Protein AF-A0A093XUL2-F1 (afdb_monomer)

Mean predicted aligned error: 15.61 Å

Radius of gyration: 28.99 Å; Cα contacts (8 Å, |Δi|>4): 94; chains: 1; bounding box: 80×62×77 Å

Solvent-accessible surface area (backbone atoms only — not comparable to full-atom values): 12690 Å² total; per-residue (Å²): 128,69,78,64,56,60,58,52,50,58,51,48,58,56,55,70,71,53,79,78,73,77,80,73,83,77,76,71,84,72,81,84,84,75,80,78,80,93,72,88,78,89,75,86,76,82,76,87,68,83,85,71,85,88,82,83,80,68,82,102,56,88,42,72,70,52,53,35,53,48,45,30,58,56,23,46,59,46,32,47,54,47,48,52,53,48,46,41,39,74,46,49,46,37,67,71,64,74,38,70,82,57,29,56,57,46,53,54,67,58,41,82,76,38,74,38,90,64,41,35,48,63,35,41,51,51,20,50,49,44,25,54,52,27,49,51,50,51,53,53,48,52,35,52,52,50,28,53,76,68,68,50,64,82,53,51,73,67,56,40,59,74,68,63,59,84,61,67,78,81,89,47,72,68,56,53,51,50,56,51,48,53,51,52,52,49,51,51,46,39,62,71,36,51,48,38,33,71,76,69,74,37,63,80,72,68,94,123

Sequence (208 aa):
MERQNSAAEASQETLISLQQLEPSPVESPLNLDKQLPNLPNELPTPHHGVGTLGLSGFHNGHGTVYYLTRIQKYSTYAFSLFAAMHLTNTSLLPLVTRSLPDADKYLLLTRPFYQSFPMEAAIVTAPLLAHVLSGLALRVHRRNATLKRYGASNLSIASRLRQRLRIWPGFSWQQLGGYALVGLVGGHAYVNRVVPLIHEGSSAGVGL

Secondary structure (DSSP, 8-state):
-THHHHHHHHHHHHHHT--------------TTS-----SS-PPP----S--TT--SSSSS--HHHHHHHHHHHHHHHHHHHHHHHHIIIIIHHHHH--HHHHHHHHHHTHHHHSSTTHHIIIIIHHHHHHHHHHHHHHHHHHHHHHHHTTGGGS-HHHHHHTT---SPPP-HHHHHHHHHHHHHHHHHIIIIIHHHHHHS-S-----

Structure (mmCIF, N/CA/C/O backbone):
data_AF-A0A093XUL2-F1
#
_entry.id   AF-A0A093XUL2-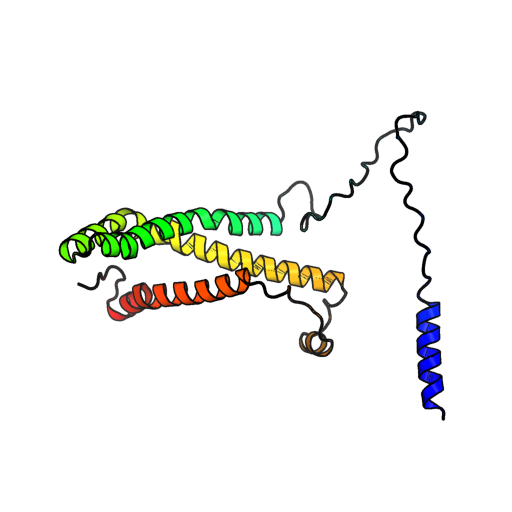F1
#
loop_
_atom_site.group_PDB
_atom_site.id
_atom_site.type_symbol
_atom_site.label_atom_id
_atom_site.label_alt_id
_atom_site.label_comp_id
_atom_site.label_asym_id
_atom_site.label_entity_id
_atom_site.label_seq_id
_atom_site.pdbx_PDB_ins_code
_atom_site.Cartn_x
_atom_site.Cartn_y
_atom_site.Cartn_z
_atom_site.occupancy
_atom_site.B_iso_or_equiv
_atom_site.auth_seq_id
_atom_site.auth_comp_id
_atom_site.auth_asym_id
_atom_site.auth_atom_id
_atom_site.pdbx_PDB_model_num
ATOM 1 N N . MET A 1 1 ? -60.303 2.160 20.815 1.00 48.72 1 MET A N 1
ATOM 2 C CA . MET A 1 1 ? -59.731 3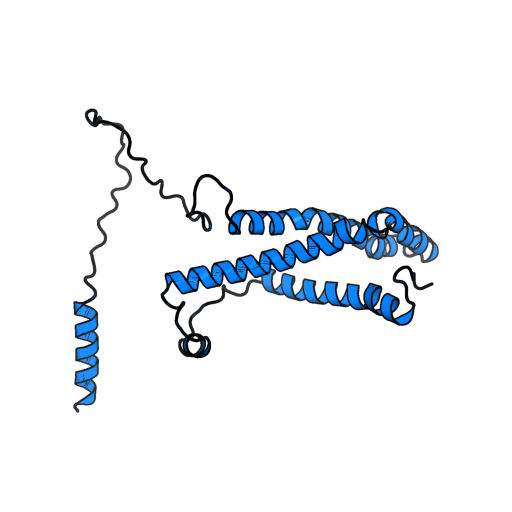.483 21.152 1.00 48.72 1 MET A CA 1
ATOM 3 C C . MET A 1 1 ? -58.556 3.408 22.143 1.00 48.72 1 MET A C 1
ATOM 5 O O . MET A 1 1 ? -57.893 4.412 22.319 1.00 48.72 1 MET A O 1
ATOM 9 N N . GLU A 1 2 ? -58.199 2.245 22.709 1.00 49.12 2 GLU A N 1
ATOM 10 C CA . GLU A 1 2 ? -57.157 2.138 23.760 1.00 49.12 2 GLU A CA 1
ATOM 11 C C . GLU A 1 2 ? -55.693 2.226 23.285 1.00 49.12 2 GLU A C 1
ATOM 13 O O . GLU A 1 2 ? -54.824 2.621 24.051 1.00 49.12 2 GLU A O 1
ATOM 18 N N . ARG A 1 3 ? -55.386 1.918 22.015 1.00 50.66 3 ARG A N 1
ATOM 19 C CA . ARG A 1 3 ? -53.991 1.884 21.521 1.00 50.66 3 ARG A CA 1
ATOM 20 C C . ARG A 1 3 ? -53.295 3.248 21.425 1.00 50.66 3 ARG A C 1
ATOM 22 O O . ARG A 1 3 ? -52.072 3.286 21.348 1.00 50.66 3 ARG A O 1
ATOM 29 N N . GLN A 1 4 ? -54.044 4.349 21.401 1.00 50.50 4 GLN A N 1
ATOM 30 C CA . GLN A 1 4 ? -53.464 5.696 21.318 1.00 50.50 4 GLN A CA 1
ATOM 31 C C . GLN A 1 4 ? -52.985 6.210 22.682 1.00 50.50 4 GLN A C 1
ATOM 33 O O . GLN A 1 4 ? -52.026 6.976 22.733 1.00 50.50 4 GLN A O 1
ATOM 38 N N . ASN A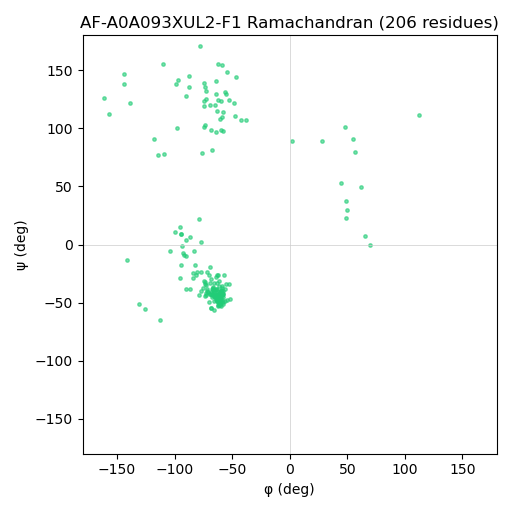 1 5 ? -53.576 5.728 23.778 1.00 51.03 5 ASN A N 1
ATOM 39 C CA . ASN A 1 5 ? -53.243 6.197 25.122 1.00 51.03 5 ASN A CA 1
ATOM 40 C C . ASN A 1 5 ? -51.893 5.641 25.603 1.00 51.03 5 ASN A C 1
ATOM 42 O O . ASN A 1 5 ? -51.091 6.386 26.157 1.00 51.03 5 ASN A O 1
ATOM 46 N N . SER A 1 6 ? -51.567 4.386 25.277 1.00 54.72 6 SER A N 1
ATOM 47 C CA . SER A 1 6 ? -50.302 3.754 25.693 1.00 54.72 6 SER A CA 1
ATOM 48 C C . SER A 1 6 ? -49.061 4.361 25.027 1.00 54.72 6 SER A C 1
ATOM 50 O O . SER A 1 6 ? -47.977 4.364 25.605 1.00 54.72 6 SER A O 1
ATOM 52 N N . ALA A 1 7 ? -49.198 4.890 23.805 1.00 54.72 7 ALA A N 1
ATOM 53 C CA . ALA A 1 7 ? -48.103 5.578 23.119 1.00 54.72 7 ALA A CA 1
ATOM 54 C C . ALA A 1 7 ? -47.845 6.979 23.708 1.00 54.72 7 ALA A C 1
ATOM 56 O O . ALA A 1 7 ? -46.701 7.442 23.733 1.00 54.72 7 ALA A O 1
ATOM 57 N N . ALA A 1 8 ? -48.897 7.637 24.206 1.00 54.81 8 ALA A N 1
ATOM 58 C CA . ALA A 1 8 ? -48.789 8.924 24.881 1.00 54.81 8 ALA A CA 1
ATOM 59 C C . ALA A 1 8 ? -48.160 8.771 26.278 1.00 54.81 8 ALA A C 1
ATOM 61 O O . ALA A 1 8 ? -47.257 9.535 26.608 1.00 54.81 8 ALA A O 1
ATOM 62 N N . GLU A 1 9 ? -48.539 7.742 27.043 1.00 56.03 9 GLU A N 1
ATOM 63 C CA . GLU A 1 9 ? -47.931 7.425 28.348 1.00 56.03 9 GLU A CA 1
ATOM 64 C C . GLU A 1 9 ? -46.440 7.084 28.236 1.00 56.03 9 GLU A C 1
ATOM 66 O O . GLU A 1 9 ? -45.622 7.670 28.941 1.00 56.03 9 GLU A O 1
ATOM 71 N N . ALA A 1 10 ? -46.049 6.226 27.285 1.00 56.12 10 ALA A N 1
ATOM 72 C CA . ALA A 1 10 ? -44.636 5.898 27.064 1.00 56.12 10 ALA A CA 1
ATOM 73 C C . ALA A 1 10 ? -43.790 7.126 26.663 1.00 56.12 10 ALA A C 1
ATOM 75 O O . ALA A 1 10 ? -42.607 7.224 27.006 1.00 56.12 10 ALA A O 1
ATOM 76 N N . SER A 1 11 ? -44.397 8.089 25.960 1.00 55.41 11 SER A N 1
ATOM 77 C CA . SER A 1 11 ? -43.739 9.359 25.629 1.00 55.41 11 SER A CA 1
ATOM 78 C C . SER A 1 11 ? -43.604 10.262 26.857 1.00 55.41 11 SER A C 1
ATOM 80 O O . SER A 1 11 ? -42.590 10.939 26.999 1.00 55.41 11 SER A O 1
ATOM 82 N N . GLN A 1 12 ? -44.576 10.247 27.772 1.00 54.44 12 GLN A N 1
ATOM 83 C CA . GLN A 1 12 ? -44.533 11.042 29.000 1.00 54.44 12 GLN A CA 1
ATOM 84 C C . GLN A 1 12 ? -43.501 10.508 29.998 1.00 54.44 12 GLN A C 1
ATOM 86 O O . GLN A 1 12 ? -42.735 11.300 30.539 1.00 54.44 12 GLN A O 1
ATOM 91 N N . GLU A 1 13 ? -43.379 9.190 30.174 1.00 55.62 13 GLU A N 1
ATOM 92 C CA . GLU A 1 13 ? -42.342 8.624 31.052 1.00 55.62 13 GLU A CA 1
ATOM 93 C C . GLU A 1 13 ? -40.920 8.870 30.521 1.00 55.62 13 GLU A C 1
ATOM 95 O O . GLU A 1 13 ? -39.994 9.137 31.291 1.00 55.62 13 GLU A O 1
ATOM 100 N N . THR A 1 14 ? -40.747 8.884 29.194 1.00 55.53 14 THR A N 1
ATOM 101 C CA . THR A 1 14 ? -39.462 9.235 28.563 1.00 55.53 14 THR A CA 1
ATOM 102 C C . THR A 1 14 ? -39.124 10.724 28.740 1.00 55.53 14 THR A C 1
ATOM 104 O O . THR A 1 14 ? -37.953 11.069 28.899 1.00 55.53 14 THR A O 1
ATOM 107 N N . LEU A 1 15 ? -40.129 11.611 28.765 1.00 52.47 15 LEU A N 1
ATOM 108 C CA . LEU A 1 15 ? -39.950 13.045 29.034 1.00 52.47 15 LEU A CA 1
ATOM 109 C C . LEU A 1 15 ? -39.652 13.337 30.512 1.00 52.47 15 LEU A C 1
ATOM 111 O O . LEU A 1 15 ? -38.864 14.230 30.804 1.00 52.47 15 LEU A O 1
ATOM 115 N N . ILE A 1 16 ? -40.218 12.563 31.441 1.00 57.97 16 ILE A N 1
ATOM 116 C CA . ILE A 1 16 ? -39.971 12.714 32.885 1.00 57.97 16 ILE A CA 1
ATOM 117 C C . ILE A 1 16 ? -38.539 12.283 33.263 1.00 57.97 16 ILE A C 1
ATOM 119 O O . ILE A 1 16 ? -37.968 12.813 34.214 1.00 57.97 16 ILE A O 1
ATOM 123 N N . SER A 1 17 ? -37.911 11.385 32.492 1.00 54.31 17 SER A N 1
ATOM 124 C CA . SER A 1 17 ? -36.535 10.917 32.736 1.00 54.31 17 SER A CA 1
ATOM 125 C C . SER A 1 17 ? -35.443 11.684 31.970 1.00 54.31 17 SER A C 1
ATOM 127 O O . SER A 1 17 ? -34.256 11.392 32.144 1.00 54.31 17 SER A O 1
ATOM 129 N N . LEU A 1 18 ? -35.799 12.666 31.141 1.00 54.78 18 LEU A N 1
ATOM 130 C CA . LEU A 1 18 ? -34.852 13.578 30.501 1.00 54.78 18 LEU A CA 1
ATOM 131 C C . LEU A 1 18 ? -35.001 14.957 31.136 1.00 54.78 18 LEU A C 1
ATOM 133 O O . LEU A 1 18 ? -35.607 15.858 30.563 1.00 54.78 18 LEU A O 1
ATOM 137 N N . GLN A 1 19 ? -34.438 15.127 32.333 1.00 58.44 19 GLN A N 1
ATOM 138 C CA . GLN A 1 19 ? -34.288 16.455 32.916 1.00 58.44 19 GLN A CA 1
ATOM 139 C C . GLN A 1 19 ? -33.336 17.262 32.027 1.00 58.44 19 GLN A C 1
ATOM 141 O O . GLN A 1 19 ? -32.113 17.132 32.090 1.00 58.44 19 GLN A O 1
ATOM 146 N N . GLN A 1 20 ? -33.929 18.055 31.143 1.00 56.88 20 GLN A N 1
ATOM 147 C CA . GLN A 1 20 ? -33.242 18.958 30.244 1.00 56.88 20 GLN A CA 1
ATOM 148 C C . GLN A 1 20 ? -32.620 20.068 31.098 1.00 56.88 20 GLN A C 1
ATOM 150 O O . GLN A 1 20 ? -33.309 20.972 31.563 1.00 56.88 20 GLN A O 1
ATOM 155 N N . LEU A 1 21 ? -31.324 19.940 31.393 1.00 57.97 21 LEU A N 1
ATOM 156 C CA . LEU A 1 21 ? -30.559 21.009 32.025 1.00 57.97 21 LEU A CA 1
ATOM 157 C C . LEU A 1 21 ? -30.406 22.147 31.018 1.00 57.97 21 LEU A C 1
ATOM 159 O O . LEU A 1 21 ? -29.833 21.957 29.943 1.00 57.97 21 LEU A O 1
ATOM 163 N N . GLU A 1 22 ? -30.914 23.320 31.384 1.00 57.59 22 GLU A N 1
ATOM 164 C CA . GLU A 1 22 ? -30.667 24.558 30.652 1.00 57.59 22 GLU A CA 1
ATOM 165 C C . GLU A 1 22 ? -29.149 24.775 30.528 1.00 57.59 22 GLU A C 1
ATOM 167 O O . GLU A 1 22 ? -28.429 24.665 31.530 1.00 57.59 22 GLU A O 1
ATOM 172 N N . PRO A 1 23 ? -28.624 25.037 29.317 1.00 64.56 23 PRO A N 1
ATOM 173 C CA . PRO A 1 23 ? -27.208 25.300 29.150 1.00 64.56 23 PRO A CA 1
ATOM 174 C C . PRO A 1 23 ? -26.858 26.577 29.916 1.00 64.56 23 PRO A C 1
ATOM 176 O O . PRO A 1 23 ? -27.323 27.665 29.582 1.00 64.56 23 PRO A O 1
ATOM 179 N N . SER A 1 24 ? -26.024 26.442 30.949 1.00 60.81 24 SER A N 1
ATOM 180 C CA . SER A 1 24 ? -25.458 27.597 31.643 1.00 60.81 24 SER A CA 1
ATOM 181 C C . SER A 1 24 ? -24.734 28.476 30.619 1.00 60.81 24 SER A C 1
ATOM 183 O O . SER A 1 24 ? -23.929 27.938 29.847 1.00 60.81 24 SER A O 1
ATOM 185 N N . PRO A 1 25 ? -24.975 29.800 30.600 1.00 62.44 25 PRO A N 1
ATOM 186 C CA . PRO A 1 25 ? -24.244 30.708 29.733 1.00 62.44 25 PRO A CA 1
ATOM 187 C C . PRO A 1 25 ? -22.743 30.512 29.936 1.00 62.44 25 PRO A C 1
ATOM 189 O O . PRO A 1 25 ? -22.242 30.588 31.058 1.00 62.44 25 PRO A O 1
ATOM 192 N N . VAL A 1 26 ? -22.022 30.227 28.854 1.00 53.78 26 VAL A N 1
ATOM 193 C CA . VAL A 1 26 ? -20.564 30.307 28.870 1.00 53.78 26 VAL A CA 1
ATOM 194 C C . VAL A 1 26 ? -20.245 31.794 28.845 1.00 53.78 26 VAL A C 1
ATOM 196 O O . VAL A 1 26 ? -20.336 32.432 27.796 1.00 53.78 26 VAL A O 1
ATOM 199 N N . GLU A 1 27 ? -19.916 32.366 30.001 1.00 53.34 27 GLU A N 1
ATOM 200 C CA . GLU A 1 27 ? -19.242 33.657 30.023 1.00 53.34 27 GLU A CA 1
ATOM 201 C C . GLU A 1 27 ? -17.931 33.493 29.240 1.00 53.34 27 GLU A C 1
ATOM 203 O O . GLU A 1 27 ? -17.020 32.762 29.633 1.00 53.34 27 GLU A O 1
ATOM 208 N N . SER A 1 28 ? -17.879 34.122 28.064 1.00 49.56 28 SER A N 1
ATOM 209 C CA . SER A 1 28 ? -16.643 34.356 27.310 1.00 49.56 28 SER A CA 1
ATOM 210 C C . SER A 1 28 ? -15.569 34.894 28.265 1.00 49.56 28 SER A C 1
ATOM 212 O O . SER A 1 28 ? -15.917 35.639 29.182 1.00 49.56 28 SER A O 1
ATOM 214 N N . PRO A 1 29 ? -14.284 34.536 28.092 1.00 45.72 29 PRO A N 1
ATOM 215 C CA . PRO A 1 29 ? -13.310 34.574 29.174 1.00 45.72 29 PRO A CA 1
ATOM 216 C C . PRO A 1 29 ? -13.154 35.996 29.712 1.00 45.72 29 PRO A C 1
ATOM 218 O O . PRO A 1 29 ? -12.585 36.873 29.060 1.00 45.72 29 PRO A O 1
ATOM 221 N N . LEU A 1 30 ? -13.674 36.210 30.920 1.00 41.69 30 LEU A N 1
ATOM 222 C CA . LEU A 1 30 ? -13.373 37.377 31.728 1.00 41.69 30 LEU A CA 1
ATOM 223 C C . LEU A 1 30 ? -11.862 37.389 31.974 1.00 41.69 30 LEU A C 1
ATOM 225 O O . LEU A 1 30 ? -11.298 36.406 32.452 1.00 41.69 30 LEU A O 1
ATOM 229 N N . ASN A 1 31 ? -11.223 38.497 31.591 1.00 44.88 31 ASN A N 1
ATOM 230 C CA . ASN A 1 31 ? -9.813 38.809 31.819 1.00 44.88 31 ASN A CA 1
ATOM 231 C C . ASN A 1 31 ? -9.356 38.324 33.207 1.00 44.88 31 ASN A C 1
ATOM 233 O O . ASN A 1 31 ? -9.709 38.914 34.229 1.00 44.88 31 ASN A O 1
ATOM 237 N N . LEU A 1 32 ? -8.559 37.254 33.223 1.00 47.25 32 LEU A N 1
ATOM 238 C CA . LEU A 1 32 ? -8.097 36.540 34.418 1.00 47.25 32 LEU A CA 1
ATOM 239 C C . LEU A 1 32 ? -6.926 37.253 35.128 1.00 47.25 32 LEU A C 1
ATOM 241 O O . LEU A 1 32 ? -6.193 36.637 35.892 1.00 47.25 32 LEU A O 1
ATOM 245 N N . ASP A 1 33 ? -6.754 38.559 34.920 1.00 45.53 33 ASP A N 1
ATOM 246 C CA . ASP A 1 33 ? -5.623 39.320 35.471 1.00 45.53 33 ASP A CA 1
ATOM 247 C C . ASP A 1 33 ? -5.934 40.007 36.810 1.00 45.53 33 ASP A C 1
ATOM 249 O O . ASP A 1 33 ? -5.124 40.781 37.321 1.00 45.53 33 ASP A O 1
ATOM 253 N N . LYS A 1 34 ? -7.083 39.721 37.439 1.00 44.59 34 LYS A N 1
ATOM 254 C CA . LYS A 1 34 ? -7.428 40.292 38.750 1.00 44.59 34 LYS A CA 1
ATOM 255 C C . LYS A 1 34 ? -7.504 39.237 39.856 1.00 44.59 34 LYS A C 1
ATOM 257 O O . LYS A 1 34 ? -8.570 38.854 40.313 1.00 44.59 34 LYS A O 1
ATOM 262 N N . GLN A 1 35 ? -6.309 38.840 40.296 1.00 48.72 35 GLN A N 1
ATOM 263 C CA . GLN A 1 35 ? -5.929 38.729 41.710 1.00 48.72 35 GLN A CA 1
ATOM 264 C C . GLN A 1 35 ? -6.814 37.816 42.588 1.00 48.72 35 GLN A C 1
ATOM 266 O O . GLN A 1 35 ? -7.628 38.285 43.381 1.00 48.72 35 GLN A O 1
ATOM 271 N N . LEU A 1 36 ? -6.585 36.501 42.504 1.00 43.16 36 LEU A N 1
ATOM 272 C CA . LEU A 1 36 ? -7.027 35.534 43.517 1.00 43.16 36 LEU A CA 1
ATOM 273 C C . LEU A 1 36 ? -5.959 35.396 44.627 1.00 43.16 36 LEU A C 1
ATOM 275 O O . LEU A 1 36 ? -4.772 35.299 44.305 1.00 43.16 36 LEU A O 1
ATOM 279 N N . PRO A 1 37 ? -6.335 35.382 45.922 1.00 40.50 37 PRO A N 1
ATOM 280 C CA . PRO A 1 37 ? -5.406 35.123 47.022 1.00 40.50 37 PRO A CA 1
ATOM 281 C C . PRO A 1 37 ? -4.838 33.700 46.943 1.00 40.50 37 PRO A C 1
ATOM 283 O O . PRO A 1 37 ? -5.569 32.761 46.636 1.00 40.50 37 PRO A O 1
ATOM 286 N N . ASN A 1 38 ? -3.543 33.560 47.252 1.00 46.56 38 ASN A N 1
ATOM 287 C CA . ASN A 1 38 ? -2.785 32.303 47.280 1.00 46.56 38 ASN A CA 1
ATOM 288 C C . ASN A 1 38 ? -3.564 31.144 47.933 1.00 46.56 38 ASN A C 1
ATOM 290 O O . ASN A 1 38 ? -3.689 31.083 49.157 1.00 46.56 38 ASN A O 1
ATOM 294 N N . LEU A 1 39 ? -4.024 30.200 47.108 1.00 45.09 39 LEU A N 1
ATOM 295 C CA . LEU A 1 39 ? -4.469 28.869 47.520 1.00 45.09 39 LEU A CA 1
ATOM 296 C C . LEU A 1 39 ? -3.322 27.868 47.283 1.00 45.09 39 LEU A C 1
ATOM 298 O O . LEU A 1 39 ? -2.652 27.966 46.253 1.00 45.09 39 LEU A O 1
ATOM 302 N N . PRO A 1 40 ? -3.058 26.918 48.202 1.00 42.78 40 PRO A N 1
ATOM 303 C CA . PRO A 1 40 ? -1.904 26.032 48.090 1.00 42.78 40 PRO A CA 1
ATOM 304 C C . PRO A 1 40 ? -2.088 24.982 46.986 1.00 42.78 40 PRO A C 1
ATOM 306 O O . PRO A 1 40 ? -3.094 24.278 46.961 1.00 42.78 40 PRO A O 1
ATOM 309 N N . ASN A 1 41 ? -1.050 24.848 46.158 1.00 39.22 41 ASN A N 1
ATOM 310 C CA . ASN A 1 41 ? -0.684 23.707 45.311 1.00 39.22 41 ASN A CA 1
ATOM 311 C C . ASN A 1 41 ? -1.732 23.170 44.318 1.00 39.22 41 ASN A C 1
ATOM 313 O O . ASN A 1 41 ? -2.477 22.232 44.584 1.00 39.22 41 ASN A O 1
ATOM 317 N N . GLU A 1 42 ? -1.664 23.750 43.117 1.00 42.09 42 GLU A N 1
ATOM 318 C CA . GLU A 1 42 ? -1.627 23.081 41.806 1.00 42.09 42 GLU A CA 1
ATOM 319 C C . GLU A 1 42 ? -2.299 21.699 41.691 1.00 42.09 42 GLU A C 1
ATOM 321 O O . GLU A 1 42 ? -1.663 20.646 41.757 1.00 42.09 42 GLU A O 1
ATOM 326 N N . LEU A 1 43 ? -3.593 21.713 41.374 1.00 47.50 43 LEU A N 1
ATOM 327 C CA . LEU A 1 43 ? -4.214 20.644 40.595 1.00 47.50 43 LEU A CA 1
ATOM 328 C C . LEU A 1 43 ? -4.108 21.026 39.107 1.00 47.50 43 LEU A C 1
ATOM 330 O O . LEU A 1 43 ? -4.531 22.131 38.756 1.00 47.50 43 LEU A O 1
ATOM 334 N N . PRO A 1 44 ? -3.578 20.166 38.213 1.00 43.00 44 PRO A N 1
ATOM 335 C CA . PRO A 1 44 ? -3.486 20.501 36.799 1.00 43.00 44 PRO A CA 1
ATOM 336 C C . PRO A 1 44 ? -4.889 20.638 36.207 1.00 43.00 44 PRO A C 1
ATOM 338 O O . PRO A 1 44 ? -5.682 19.693 36.208 1.00 43.00 44 PRO A O 1
ATOM 341 N N . THR A 1 45 ? -5.191 21.819 35.686 1.00 44.59 45 THR A N 1
ATOM 342 C CA . THR A 1 45 ? -6.395 22.091 34.907 1.00 44.59 45 THR A CA 1
ATOM 343 C C . THR A 1 45 ? -6.369 21.260 33.614 1.00 44.59 45 THR A C 1
ATOM 345 O O . THR A 1 45 ? -5.369 21.262 32.889 1.00 44.59 45 THR A O 1
ATOM 348 N N . PRO A 1 46 ? -7.440 20.519 33.270 1.00 43.19 46 PRO A N 1
ATOM 349 C CA . PRO A 1 46 ? -7.505 19.842 31.988 1.00 43.19 46 PRO A CA 1
ATOM 350 C C . PRO A 1 46 ? -7.755 20.896 30.909 1.00 43.19 46 PRO A C 1
ATOM 352 O O . PRO A 1 46 ? -8.866 21.390 30.731 1.00 43.19 46 PRO A O 1
ATOM 355 N N . HIS A 1 47 ? -6.706 21.248 30.170 1.00 44.00 47 HIS A N 1
ATOM 356 C CA . HIS A 1 47 ? -6.849 22.002 28.934 1.00 44.00 47 HIS A CA 1
ATOM 357 C C . HIS A 1 47 ? -7.759 21.217 27.980 1.00 44.00 47 HIS A C 1
ATOM 359 O O . HIS A 1 47 ? -7.405 20.134 27.505 1.00 44.00 47 HIS A O 1
ATOM 365 N N . HIS A 1 48 ? -8.937 21.770 27.689 1.00 47.88 48 HIS A N 1
ATOM 366 C CA . HIS A 1 48 ? -9.833 21.293 26.642 1.00 47.88 48 HIS A CA 1
ATOM 367 C C . HIS A 1 48 ? -9.187 21.527 25.270 1.00 47.88 48 HIS A C 1
ATOM 369 O O . HIS A 1 48 ? -9.444 22.508 24.578 1.00 47.88 48 HIS A O 1
ATOM 375 N N . GLY A 1 49 ? -8.301 20.606 24.896 1.00 40.84 49 GLY A N 1
ATOM 376 C CA . GLY A 1 49 ? -7.707 20.518 23.575 1.00 40.84 49 GLY A CA 1
ATOM 377 C C . GLY A 1 49 ? -8.725 20.008 22.561 1.00 40.84 49 GLY A C 1
ATOM 378 O O . GLY A 1 49 ? -9.312 18.935 22.708 1.00 40.84 49 GLY A O 1
ATOM 379 N N . VAL A 1 50 ? -8.903 20.789 21.504 1.00 47.38 50 VAL A N 1
ATOM 380 C CA . VAL A 1 50 ? -9.607 20.438 20.273 1.00 47.38 50 VAL A CA 1
ATOM 381 C C . VAL A 1 50 ? -9.142 19.062 19.766 1.00 47.38 50 VAL A C 1
ATOM 383 O O . VAL A 1 50 ? -8.011 18.898 19.323 1.00 47.38 50 VAL A O 1
ATOM 386 N N . GLY A 1 51 ? -10.027 18.064 19.835 1.00 47.97 51 GLY A N 1
ATOM 387 C CA . GLY A 1 51 ? -10.063 16.889 18.956 1.00 47.97 51 GLY A CA 1
ATOM 388 C C . GLY A 1 51 ? -8.746 16.170 18.631 1.00 47.97 51 GLY A C 1
ATOM 389 O O . GLY A 1 51 ? -8.490 15.903 17.459 1.00 47.97 51 GLY A O 1
ATOM 390 N N . THR A 1 52 ? -7.943 15.764 19.615 1.00 46.22 52 THR A N 1
ATOM 391 C CA . THR A 1 52 ? -6.817 14.844 19.378 1.00 46.22 52 THR A CA 1
ATOM 392 C C . THR A 1 52 ? -7.199 13.401 19.718 1.00 46.22 52 THR A C 1
ATOM 394 O O . THR A 1 52 ? -7.264 12.954 20.856 1.00 46.22 52 THR A O 1
ATOM 397 N N . LEU A 1 53 ? -7.513 12.661 18.657 1.00 56.66 53 LEU A N 1
ATOM 398 C CA . LEU A 1 53 ? -7.309 11.222 18.473 1.00 56.66 53 LEU A CA 1
ATOM 399 C C . LEU A 1 53 ? -6.699 10.442 19.670 1.00 56.66 53 LEU A C 1
ATOM 401 O O . LEU A 1 53 ? -5.504 10.179 19.705 1.00 56.66 53 LEU A O 1
ATOM 405 N N . GLY A 1 54 ? -7.557 9.950 20.569 1.00 53.75 54 GLY A N 1
ATOM 406 C CA . GLY A 1 54 ? -7.374 8.674 21.277 1.00 53.75 54 GLY A CA 1
ATOM 407 C C . GLY A 1 54 ? -6.151 8.527 22.188 1.00 53.75 54 GLY A C 1
ATOM 408 O O . GLY A 1 54 ? -5.477 7.501 22.102 1.00 53.75 54 GLY A O 1
ATOM 409 N N . LEU A 1 55 ? -5.900 9.487 23.079 1.00 61.25 55 LEU A N 1
ATOM 410 C CA . LEU A 1 55 ? -4.847 9.383 24.089 1.00 61.25 55 LEU A CA 1
ATOM 411 C C . LEU A 1 55 ? -5.437 9.421 25.510 1.00 61.25 55 LEU A C 1
ATOM 413 O O . LEU A 1 55 ? -5.599 10.482 26.097 1.00 61.25 55 LEU A O 1
ATOM 417 N N . SER A 1 56 ? -5.763 8.257 26.071 1.00 48.25 56 SER A N 1
ATOM 418 C CA . SER A 1 56 ? -5.934 8.108 27.523 1.00 48.25 56 SER A CA 1
ATOM 419 C C . SER A 1 56 ? -5.743 6.643 27.929 1.00 48.25 56 SER A C 1
ATOM 421 O O . SER A 1 56 ? -6.560 5.792 27.574 1.00 48.25 56 SER A O 1
ATOM 423 N N . GLY A 1 57 ? -4.665 6.375 28.671 1.00 45.25 57 GLY A N 1
ATOM 424 C CA . GLY A 1 57 ? -4.284 5.072 29.232 1.00 45.25 57 GLY A CA 1
ATOM 425 C C . GLY A 1 57 ? -3.015 4.541 28.557 1.00 45.25 57 GLY A C 1
ATOM 426 O O . GLY A 1 57 ? -3.051 4.227 27.375 1.00 45.25 57 GLY A O 1
ATOM 427 N N . PHE A 1 58 ? -1.850 4.435 29.194 1.00 43.66 58 PHE A N 1
ATOM 428 C CA . PHE A 1 58 ? -1.521 4.328 30.615 1.00 43.66 58 PHE A CA 1
ATOM 429 C C . PHE A 1 58 ? -0.024 4.707 30.744 1.00 43.66 58 PHE A C 1
ATOM 431 O O . PHE A 1 58 ? 0.783 4.156 30.007 1.00 43.66 58 PHE A O 1
ATOM 438 N N . HIS A 1 59 ? 0.327 5.676 31.600 1.00 47.12 59 HIS A N 1
ATOM 439 C CA . HIS A 1 59 ? 1.691 6.031 32.054 1.00 47.12 59 HIS A CA 1
ATOM 440 C C . HIS A 1 59 ? 2.816 6.187 30.995 1.00 47.12 59 HIS A C 1
ATOM 442 O O . HIS A 1 59 ? 3.440 5.220 30.580 1.00 47.12 59 HIS A O 1
ATOM 448 N N . ASN A 1 60 ? 3.149 7.437 30.635 1.00 57.72 60 ASN A N 1
ATOM 449 C CA . ASN A 1 60 ? 4.426 7.871 30.023 1.00 57.72 60 ASN A CA 1
ATOM 450 C C . ASN A 1 60 ? 4.986 7.083 28.812 1.00 57.72 60 ASN A C 1
ATOM 452 O O . ASN A 1 60 ? 6.180 7.157 28.525 1.00 57.72 60 ASN A O 1
ATOM 456 N N . GLY A 1 61 ? 4.146 6.364 28.067 1.00 60.09 61 GLY A N 1
ATOM 457 C CA . GLY A 1 61 ? 4.579 5.506 26.968 1.00 60.09 61 GLY A CA 1
ATOM 458 C C . GLY A 1 61 ? 3.591 5.512 25.811 1.00 60.09 61 GLY A C 1
ATOM 459 O O . GLY A 1 61 ? 2.375 5.489 25.985 1.00 60.09 61 GLY A O 1
ATOM 460 N N . HIS A 1 62 ? 4.127 5.569 24.601 1.00 78.06 62 HIS A N 1
ATOM 461 C CA . HIS A 1 62 ? 3.393 5.474 23.348 1.00 78.06 62 HIS A CA 1
ATOM 462 C C . HIS A 1 62 ? 2.407 4.283 23.321 1.00 78.06 62 HIS A C 1
ATOM 464 O O . HIS A 1 62 ? 2.810 3.132 23.451 1.00 78.06 62 HIS A O 1
ATOM 470 N N . GLY A 1 63 ? 1.111 4.540 23.114 1.00 84.88 63 GLY A N 1
ATOM 471 C CA . GLY A 1 63 ? 0.093 3.482 23.031 1.00 84.88 63 GLY A CA 1
ATOM 472 C C . GLY A 1 63 ? 0.069 2.736 21.687 1.00 84.88 63 GLY A C 1
ATOM 473 O O . GLY A 1 63 ? 0.651 3.164 20.693 1.00 84.88 63 GLY A O 1
ATOM 474 N N . THR A 1 64 ? -0.692 1.644 21.601 1.00 89.06 64 THR A N 1
ATOM 475 C CA . THR A 1 64 ? -0.872 0.858 20.362 1.00 89.06 64 THR A CA 1
ATOM 476 C C . THR A 1 64 ? -1.295 1.737 19.175 1.00 89.06 64 THR A C 1
ATOM 478 O O . THR A 1 64 ? -0.672 1.700 18.117 1.00 89.06 64 THR A O 1
ATOM 481 N N . VAL A 1 65 ? -2.283 2.622 19.363 1.00 91.50 65 VAL A N 1
ATOM 482 C CA . VAL A 1 65 ? -2.733 3.572 18.324 1.00 91.50 65 VAL A CA 1
ATOM 483 C C . VAL A 1 65 ? -1.601 4.487 17.846 1.00 91.50 65 VAL A C 1
ATOM 485 O O . VAL A 1 65 ? -1.537 4.789 16.652 1.00 91.50 65 VAL A O 1
ATOM 488 N N . TYR A 1 66 ? -0.695 4.893 18.741 1.00 91.31 66 TYR A N 1
ATOM 489 C CA . TYR A 1 66 ? 0.463 5.713 18.390 1.00 91.31 66 TYR A CA 1
ATOM 490 C C . TYR A 1 66 ? 1.383 4.970 17.416 1.00 91.31 66 TYR A C 1
ATOM 492 O O . TYR A 1 66 ? 1.659 5.478 16.327 1.00 91.31 66 TYR A O 1
ATOM 500 N N . TYR A 1 67 ? 1.801 3.748 17.761 1.00 93.69 67 TYR A N 1
ATOM 501 C CA . TYR A 1 67 ? 2.694 2.955 16.911 1.00 93.69 67 TYR A CA 1
ATOM 502 C C . TYR A 1 67 ? 2.044 2.587 15.583 1.00 93.69 67 TYR A C 1
ATOM 504 O O . TYR A 1 67 ? 2.656 2.771 14.536 1.00 93.69 67 TYR A O 1
ATOM 512 N N . LEU A 1 68 ? 0.782 2.155 15.598 1.00 95.38 68 LEU A N 1
ATOM 513 C CA . LEU A 1 68 ? 0.045 1.846 14.375 1.00 95.38 68 LEU A CA 1
ATOM 514 C C . LEU A 1 68 ? -0.059 3.054 13.438 1.00 95.38 68 LEU A C 1
ATOM 516 O O . LEU A 1 68 ? 0.144 2.913 12.237 1.00 95.38 68 LEU A O 1
ATOM 520 N N . THR A 1 69 ? -0.325 4.246 13.976 1.00 95.12 69 THR A N 1
ATOM 521 C CA . THR A 1 69 ? -0.406 5.475 13.167 1.00 95.12 69 THR A CA 1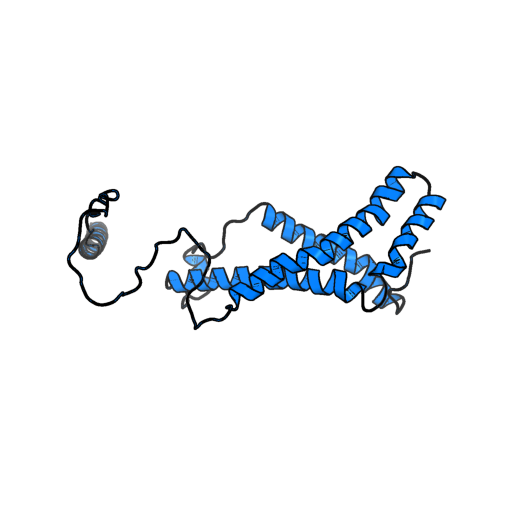
ATOM 522 C C . THR A 1 69 ? 0.953 5.830 12.564 1.00 95.12 69 THR A C 1
ATOM 524 O O . THR A 1 69 ? 1.037 6.234 11.405 1.00 95.12 69 THR A O 1
ATOM 527 N N . ARG A 1 70 ? 2.034 5.645 13.327 1.00 95.50 70 ARG A N 1
ATOM 528 C CA . ARG A 1 70 ? 3.409 5.884 12.872 1.00 95.50 70 ARG A CA 1
ATOM 529 C C . ARG A 1 70 ? 3.834 4.885 11.800 1.00 95.50 70 ARG A C 1
ATOM 531 O O . ARG A 1 70 ? 4.361 5.311 10.779 1.00 95.50 70 ARG A O 1
ATOM 538 N N . ILE A 1 71 ? 3.551 3.597 11.991 1.00 96.56 71 ILE A N 1
ATOM 539 C CA . ILE A 1 71 ? 3.805 2.544 10.999 1.00 96.56 71 ILE A CA 1
ATOM 540 C C . ILE A 1 71 ? 3.038 2.852 9.714 1.00 96.56 71 ILE A C 1
ATOM 542 O O . ILE A 1 71 ? 3.641 2.881 8.645 1.00 96.56 71 ILE A O 1
ATOM 546 N N . GLN A 1 72 ? 1.742 3.166 9.808 1.00 96.31 72 GLN A N 1
ATOM 547 C CA . GLN A 1 72 ? 0.926 3.503 8.641 1.00 96.31 72 GLN A CA 1
ATOM 548 C C . GLN A 1 72 ? 1.489 4.707 7.875 1.00 96.31 72 GLN A C 1
ATOM 550 O O . GLN A 1 72 ? 1.546 4.681 6.647 1.00 96.31 72 GLN A O 1
ATOM 555 N N . LYS A 1 73 ? 1.919 5.754 8.591 1.00 96.38 73 LYS A N 1
ATOM 556 C CA . LYS A 1 73 ? 2.480 6.969 7.993 1.00 96.38 73 LYS A CA 1
ATOM 557 C C . LYS A 1 73 ? 3.837 6.701 7.343 1.00 96.38 73 LYS A C 1
ATOM 559 O O . LYS A 1 73 ? 4.021 7.007 6.172 1.00 96.38 73 LYS A O 1
ATOM 564 N N . TYR A 1 74 ? 4.786 6.147 8.089 1.00 96.88 74 TYR A N 1
ATOM 565 C CA . TYR A 1 74 ? 6.185 6.076 7.661 1.00 96.88 74 TYR A CA 1
ATOM 566 C C . TYR A 1 74 ? 6.484 4.939 6.692 1.00 96.88 74 TYR A C 1
ATOM 568 O O . TYR A 1 74 ? 7.399 5.067 5.884 1.00 96.88 74 TYR A O 1
ATOM 576 N N . SER A 1 75 ? 5.677 3.877 6.694 1.00 97.19 75 SER A N 1
ATOM 577 C CA . SER A 1 75 ? 5.767 2.834 5.667 1.00 97.19 75 SER A CA 1
ATOM 578 C C . SER A 1 75 ? 5.594 3.382 4.247 1.00 97.19 75 SER A C 1
ATOM 580 O O . SER A 1 75 ? 6.166 2.832 3.311 1.00 97.19 75 SER A O 1
ATOM 582 N N . THR A 1 76 ? 4.883 4.502 4.077 1.00 96.38 76 THR A N 1
ATOM 583 C CA . THR A 1 76 ? 4.661 5.103 2.754 1.00 96.38 76 THR A CA 1
ATOM 584 C C . THR A 1 76 ? 5.936 5.595 2.088 1.00 96.38 76 THR A C 1
ATOM 586 O O . THR A 1 76 ? 6.008 5.576 0.864 1.00 96.38 76 THR A O 1
ATOM 589 N N . TYR A 1 77 ? 6.961 5.981 2.849 1.00 96.38 77 TYR A N 1
ATOM 590 C CA . TYR A 1 77 ? 8.172 6.576 2.283 1.00 96.38 77 TYR A CA 1
ATOM 591 C C . TYR A 1 77 ? 8.944 5.581 1.414 1.00 96.38 77 TYR A C 1
ATOM 593 O O . TYR A 1 77 ? 9.340 5.920 0.301 1.00 96.38 77 TYR A O 1
ATOM 601 N N . ALA A 1 78 ? 9.094 4.343 1.890 1.00 94.25 78 ALA A N 1
ATOM 602 C CA . ALA A 1 78 ? 9.837 3.307 1.182 1.00 94.25 78 ALA A CA 1
ATOM 603 C C . ALA A 1 78 ? 9.148 2.912 -0.132 1.00 94.25 78 ALA A C 1
ATOM 605 O O . ALA A 1 78 ? 9.734 3.056 -1.207 1.00 94.25 78 ALA A O 1
ATOM 606 N N . PHE A 1 79 ? 7.877 2.497 -0.071 1.00 94.12 79 PHE A N 1
ATOM 607 C CA . PHE A 1 79 ? 7.195 2.035 -1.280 1.00 94.12 79 PHE A CA 1
ATOM 608 C C . PHE A 1 79 ? 6.851 3.179 -2.246 1.00 94.12 79 PHE A C 1
ATOM 610 O O . PHE A 1 79 ? 6.713 2.924 -3.436 1.00 94.12 79 PHE A O 1
ATOM 617 N N . SER A 1 80 ? 6.735 4.434 -1.784 1.00 95.50 80 SER A N 1
ATOM 618 C CA . SER A 1 80 ? 6.522 5.583 -2.686 1.00 95.50 80 SER A CA 1
ATOM 619 C C . SER A 1 80 ? 7.779 5.919 -3.479 1.00 95.50 80 SER A C 1
ATOM 621 O O . SER A 1 80 ? 7.686 6.198 -4.672 1.00 95.50 80 SER A O 1
ATOM 623 N N . LEU A 1 81 ? 8.956 5.849 -2.845 1.00 93.38 81 LEU A N 1
ATOM 624 C CA . LEU A 1 81 ? 10.228 6.005 -3.550 1.00 93.38 81 LEU A CA 1
ATOM 625 C C . LEU A 1 81 ? 10.393 4.911 -4.611 1.00 93.38 81 LEU A C 1
ATOM 627 O O . LEU A 1 81 ? 10.717 5.204 -5.761 1.00 93.38 81 LEU A O 1
ATOM 631 N N . PHE A 1 82 ? 10.100 3.661 -4.245 1.00 92.50 82 PHE A N 1
ATOM 632 C CA . PHE A 1 82 ? 10.054 2.561 -5.202 1.00 92.50 82 PHE A CA 1
ATOM 633 C C . PHE A 1 82 ? 9.051 2.817 -6.329 1.00 92.50 82 PHE A C 1
ATOM 635 O O . PHE A 1 82 ? 9.419 2.692 -7.490 1.00 92.50 82 PHE A O 1
ATOM 642 N N . ALA A 1 83 ? 7.814 3.210 -6.015 1.00 94.00 83 ALA A N 1
ATOM 643 C CA . ALA A 1 83 ? 6.782 3.456 -7.018 1.00 94.00 83 ALA A CA 1
ATOM 644 C C . ALA A 1 83 ? 7.197 4.556 -8.005 1.00 94.00 83 ALA A C 1
ATOM 646 O O . ALA A 1 83 ? 6.965 4.412 -9.201 1.00 94.00 83 ALA A O 1
ATOM 647 N N . ALA A 1 84 ? 7.858 5.616 -7.530 1.00 94.69 84 ALA A N 1
ATOM 648 C CA . ALA A 1 84 ? 8.387 6.675 -8.383 1.00 94.69 84 ALA A CA 1
ATOM 649 C C . ALA A 1 84 ? 9.469 6.151 -9.339 1.00 94.69 84 ALA A C 1
ATOM 651 O O . ALA A 1 84 ? 9.389 6.393 -10.545 1.00 94.69 84 ALA A O 1
ATOM 652 N N . MET A 1 85 ? 10.446 5.394 -8.829 1.00 91.81 85 MET A N 1
ATOM 653 C CA . MET A 1 85 ? 11.477 4.774 -9.669 1.00 91.81 85 MET A CA 1
ATOM 654 C C . MET A 1 85 ? 10.870 3.780 -10.662 1.00 91.81 85 MET A C 1
ATOM 656 O O . MET A 1 85 ? 11.201 3.814 -11.843 1.00 91.81 85 MET A O 1
ATOM 660 N N . HIS A 1 86 ? 9.952 2.929 -10.202 1.00 92.19 86 HIS A N 1
ATOM 661 C CA . HIS A 1 86 ? 9.295 1.917 -11.016 1.00 92.19 86 HIS A CA 1
ATOM 662 C C . HIS A 1 86 ? 8.478 2.556 -12.141 1.00 92.19 86 HIS A C 1
ATOM 664 O O . HIS A 1 86 ? 8.727 2.248 -13.299 1.00 92.19 86 HIS A O 1
ATOM 670 N N . LEU A 1 87 ? 7.593 3.512 -11.834 1.00 93.25 87 LEU A N 1
ATOM 671 C CA . LEU A 1 87 ? 6.793 4.232 -12.831 1.00 93.25 87 LEU A CA 1
ATOM 672 C C . LEU A 1 87 ? 7.676 4.982 -13.836 1.00 93.25 87 LEU A C 1
ATOM 674 O O . LEU A 1 87 ? 7.402 4.979 -15.037 1.00 93.25 87 LEU A O 1
ATOM 678 N N . THR A 1 88 ? 8.755 5.603 -13.358 1.00 92.94 88 THR A N 1
ATOM 679 C CA . THR A 1 88 ? 9.706 6.289 -14.238 1.00 92.94 88 THR A CA 1
ATOM 680 C C . THR A 1 88 ? 10.327 5.305 -15.225 1.00 92.94 88 THR A C 1
ATOM 682 O O . THR A 1 88 ? 10.361 5.568 -16.423 1.00 92.94 88 THR A O 1
ATOM 685 N N . ASN A 1 89 ? 10.767 4.149 -14.734 1.00 91.69 89 ASN A N 1
ATOM 686 C CA . ASN A 1 89 ? 11.507 3.181 -15.526 1.00 91.69 89 ASN A CA 1
ATOM 687 C C . ASN A 1 89 ? 10.631 2.360 -16.477 1.00 91.69 89 ASN A C 1
ATOM 689 O O . ASN A 1 89 ? 11.034 2.087 -17.601 1.00 91.69 89 ASN A O 1
ATOM 693 N N . THR A 1 90 ? 9.443 1.955 -16.026 1.00 89.88 90 THR A N 1
ATOM 694 C CA . THR A 1 90 ? 8.561 1.049 -16.774 1.00 89.88 90 THR A CA 1
ATOM 695 C C . THR A 1 90 ? 7.519 1.773 -17.611 1.00 89.88 90 THR A C 1
ATOM 697 O O . THR A 1 90 ? 6.946 1.166 -18.509 1.00 89.88 90 THR A O 1
ATOM 700 N N . SER A 1 91 ? 7.259 3.057 -17.340 1.00 92.12 91 SER A N 1
ATOM 701 C CA . SER A 1 91 ? 6.228 3.828 -18.046 1.00 92.12 91 SER A CA 1
ATOM 702 C C . SER A 1 91 ? 6.771 5.116 -18.661 1.00 92.12 91 SER A C 1
ATOM 704 O O . SER A 1 91 ? 6.632 5.316 -19.865 1.00 92.12 91 SER A O 1
ATOM 706 N N . LEU A 1 92 ? 7.409 5.990 -17.873 1.00 94.00 92 LEU A N 1
ATOM 707 C CA . LEU A 1 92 ? 7.798 7.322 -18.355 1.00 94.00 92 LEU A CA 1
ATOM 708 C C . LEU A 1 92 ? 8.940 7.273 -19.376 1.00 94.00 92 LEU A C 1
ATOM 710 O O . LEU A 1 92 ? 8.828 7.882 -20.436 1.00 94.00 92 LEU A O 1
ATOM 714 N N . LEU A 1 93 ? 10.025 6.554 -19.078 1.00 92.56 93 LEU A N 1
ATOM 715 C CA . LEU A 1 93 ? 11.172 6.451 -19.980 1.00 92.56 93 LEU A CA 1
ATOM 716 C C . LEU A 1 93 ? 10.793 5.791 -21.314 1.00 92.56 93 LEU A C 1
ATOM 718 O O . LEU A 1 93 ? 11.050 6.425 -22.335 1.00 92.56 93 LEU A O 1
ATOM 722 N N . PRO A 1 94 ? 10.107 4.628 -21.356 1.00 92.00 94 PRO A N 1
ATOM 723 C CA . PRO A 1 94 ? 9.629 4.058 -22.618 1.00 92.00 94 PRO A CA 1
ATOM 724 C C . PRO A 1 94 ? 8.725 5.009 -23.416 1.00 92.00 94 PRO A C 1
ATOM 726 O O . PRO A 1 94 ? 8.825 5.086 -24.642 1.00 92.00 94 PRO A O 1
ATOM 729 N N . LEU A 1 95 ? 7.866 5.777 -22.732 1.00 92.50 95 LEU A N 1
ATOM 730 C CA . LEU A 1 95 ? 6.980 6.753 -23.371 1.00 92.50 95 LEU A CA 1
ATOM 731 C C . LEU A 1 95 ? 7.746 7.926 -24.005 1.00 92.50 95 LEU A C 1
ATOM 733 O O . LEU A 1 95 ? 7.343 8.433 -25.056 1.00 92.50 95 LEU A O 1
ATOM 737 N N . VAL A 1 96 ? 8.832 8.370 -23.369 1.00 94.12 96 VAL A N 1
ATOM 738 C CA . VAL A 1 96 ? 9.672 9.473 -23.854 1.00 94.12 96 VAL A CA 1
ATOM 739 C C . VAL A 1 96 ? 10.610 9.009 -24.965 1.00 94.12 96 VAL A C 1
ATOM 741 O O . VAL A 1 96 ? 10.737 9.704 -25.970 1.00 94.12 96 VAL A O 1
ATOM 744 N N . THR A 1 97 ? 11.248 7.845 -24.817 1.00 93.06 97 THR A N 1
ATOM 745 C CA . THR A 1 97 ? 12.231 7.342 -25.788 1.00 93.06 97 THR A CA 1
ATOM 746 C C . THR A 1 97 ? 11.579 6.851 -27.071 1.00 93.06 97 THR A C 1
ATOM 748 O O . THR A 1 97 ? 12.187 6.968 -28.132 1.00 93.06 97 THR A O 1
ATOM 751 N N . ARG A 1 98 ? 10.351 6.312 -26.994 1.00 92.31 98 ARG A N 1
ATOM 752 C CA . ARG A 1 98 ? 9.587 5.782 -28.142 1.00 92.31 98 ARG A CA 1
ATOM 753 C C . ARG A 1 98 ? 10.396 4.803 -29.009 1.00 92.31 98 ARG A C 1
ATOM 755 O O . ARG A 1 98 ? 10.173 4.698 -30.211 1.00 92.31 98 ARG A O 1
ATOM 762 N N . SER A 1 99 ? 11.343 4.101 -28.390 1.00 91.50 99 SER A N 1
ATOM 763 C CA . SER A 1 99 ? 12.326 3.227 -29.030 1.00 91.50 99 SER A CA 1
ATOM 764 C C . SER A 1 99 ? 12.467 1.969 -28.182 1.00 91.50 99 SER A C 1
ATOM 766 O O . SER A 1 99 ? 12.791 2.063 -26.997 1.00 91.50 99 SER A O 1
ATOM 768 N N . LEU A 1 100 ? 12.209 0.799 -28.777 1.00 85.94 100 LEU A N 1
ATOM 769 C CA . LEU A 1 100 ? 12.313 -0.493 -28.085 1.00 85.94 100 LEU A CA 1
ATOM 770 C C . LEU A 1 100 ? 13.750 -0.777 -27.605 1.00 85.94 100 LEU A C 1
ATOM 772 O O . LEU A 1 100 ? 13.920 -1.018 -26.411 1.00 85.94 100 LEU A O 1
ATOM 776 N N . PRO A 1 101 ? 14.800 -0.643 -28.447 1.00 88.62 101 PRO A N 1
ATOM 777 C CA . PRO A 1 101 ? 16.168 -0.922 -28.008 1.00 88.62 101 PRO A CA 1
ATOM 778 C C . PRO A 1 101 ? 16.659 -0.005 -26.883 1.00 88.62 101 PRO A C 1
ATOM 780 O O . PRO A 1 101 ? 17.555 -0.379 -26.127 1.00 88.62 101 PRO A O 1
ATOM 783 N N . ASP A 1 102 ? 16.113 1.208 -26.777 1.00 87.12 102 ASP A N 1
ATOM 784 C CA . ASP A 1 102 ? 16.476 2.135 -25.705 1.00 87.12 102 ASP A CA 1
ATOM 785 C C . ASP A 1 102 ? 15.640 1.901 -24.447 1.00 87.12 102 ASP A C 1
ATOM 787 O O . ASP A 1 102 ? 16.184 1.941 -23.345 1.00 87.12 102 ASP A O 1
ATOM 791 N N . ALA A 1 103 ? 14.349 1.586 -24.592 1.00 86.88 103 ALA A N 1
ATOM 792 C CA . ALA A 1 103 ? 13.492 1.197 -23.476 1.00 86.88 103 ALA A CA 1
ATOM 793 C C . ALA A 1 103 ? 14.041 -0.037 -22.741 1.00 86.88 103 ALA A C 1
ATOM 795 O O . ALA A 1 103 ? 14.105 -0.014 -21.513 1.00 86.88 103 ALA A O 1
ATOM 796 N N . ASP A 1 104 ? 14.524 -1.052 -23.462 1.00 86.94 104 ASP A N 1
ATOM 797 C CA . ASP A 1 104 ? 15.088 -2.272 -22.866 1.00 86.94 104 ASP A CA 1
ATOM 798 C C . ASP A 1 104 ? 16.286 -1.981 -21.954 1.00 86.94 104 ASP A C 1
ATOM 800 O O . ASP A 1 104 ? 16.391 -2.517 -20.847 1.00 86.94 104 ASP A O 1
ATOM 804 N N . LYS A 1 105 ? 17.170 -1.065 -22.367 1.00 87.00 105 LYS A N 1
ATOM 805 C CA . LYS A 1 105 ? 18.320 -0.646 -21.549 1.00 87.00 105 LYS A CA 1
ATOM 806 C C . LYS A 1 105 ? 17.859 0.011 -20.251 1.00 87.00 105 LYS A C 1
ATOM 808 O O . LYS A 1 105 ? 18.397 -0.286 -19.184 1.00 87.00 105 LYS A O 1
ATOM 813 N N . TYR A 1 106 ? 16.862 0.893 -20.333 1.00 85.44 106 TYR A N 1
ATOM 814 C CA . TYR A 1 106 ? 16.324 1.568 -19.156 1.00 85.44 106 TYR A CA 1
ATOM 815 C C . TYR A 1 106 ? 15.577 0.593 -18.243 1.00 85.44 106 TYR A C 1
ATOM 817 O O . TYR A 1 106 ? 15.812 0.602 -17.039 1.00 85.44 106 TYR A O 1
ATOM 825 N N . LEU A 1 107 ? 14.784 -0.341 -18.775 1.00 84.12 107 LEU A N 1
ATOM 826 C CA . LEU A 1 107 ? 14.074 -1.346 -17.973 1.00 84.12 107 LEU A CA 1
ATOM 827 C C . LEU A 1 107 ? 15.004 -2.123 -17.026 1.00 84.12 107 LEU A C 1
ATOM 829 O O . LEU A 1 107 ? 14.630 -2.400 -15.885 1.00 84.12 107 LEU A O 1
ATOM 833 N N . LEU A 1 108 ? 16.246 -2.373 -17.443 1.00 85.56 108 LEU A N 1
ATOM 834 C CA . LEU A 1 108 ? 17.253 -3.061 -16.634 1.00 85.56 108 LEU A CA 1
ATOM 835 C C . LEU A 1 108 ? 17.986 -2.158 -15.626 1.00 85.56 108 LEU A C 1
ATOM 837 O O . LEU A 1 108 ? 18.563 -2.671 -14.668 1.00 85.56 108 LEU A O 1
ATOM 841 N N . LEU A 1 109 ? 17.937 -0.832 -15.782 1.00 86.06 109 LEU A N 1
ATOM 842 C CA . LEU A 1 109 ? 18.704 0.133 -14.982 1.00 86.06 109 LEU A CA 1
ATOM 843 C C . LEU A 1 109 ? 18.422 0.025 -13.481 1.00 86.06 109 LEU A C 1
ATOM 845 O O . LEU A 1 109 ? 19.323 0.134 -12.651 1.00 86.06 109 LEU A O 1
ATOM 849 N N . THR A 1 110 ? 17.157 -0.179 -13.124 1.00 84.69 110 THR A N 1
ATOM 850 C CA . THR A 1 110 ? 16.728 -0.150 -11.722 1.00 84.69 110 THR A CA 1
ATOM 851 C C . THR A 1 110 ? 16.761 -1.520 -11.041 1.00 84.69 110 THR A C 1
ATOM 853 O O . THR A 1 110 ? 16.652 -1.610 -9.816 1.00 84.69 110 THR A O 1
ATOM 856 N N . ARG A 1 111 ? 16.985 -2.590 -11.814 1.00 82.62 111 ARG A N 1
ATOM 857 C CA . ARG A 1 111 ? 16.979 -3.982 -11.346 1.00 82.62 111 ARG A CA 1
ATOM 858 C C . ARG A 1 111 ? 17.927 -4.240 -10.165 1.00 82.62 111 ARG A C 1
ATOM 860 O O . ARG A 1 111 ? 17.457 -4.808 -9.177 1.00 82.62 111 ARG A O 1
ATOM 867 N N . PRO A 1 112 ? 19.203 -3.798 -10.178 1.00 82.19 112 PRO A N 1
ATOM 868 C CA . PRO A 1 112 ? 20.126 -4.069 -9.071 1.00 82.19 112 PRO A CA 1
ATOM 869 C C . PRO A 1 112 ? 19.693 -3.444 -7.737 1.00 82.19 112 PRO A C 1
ATOM 871 O O . PRO A 1 112 ? 20.036 -3.960 -6.674 1.00 82.19 112 PRO A O 1
ATOM 874 N N . PHE A 1 113 ? 18.930 -2.347 -7.789 1.00 79.19 113 PHE A N 1
ATOM 875 C CA . PHE A 1 113 ? 18.613 -1.531 -6.619 1.00 79.19 113 PHE A CA 1
ATOM 876 C C . PHE A 1 113 ? 17.428 -2.036 -5.801 1.00 79.19 113 PHE A C 1
ATOM 878 O O . PHE A 1 113 ? 17.353 -1.709 -4.623 1.00 79.19 113 PHE A O 1
ATOM 885 N N . TYR A 1 114 ? 16.496 -2.793 -6.385 1.00 77.25 114 TYR A N 1
ATOM 886 C CA . TYR A 1 114 ? 15.323 -3.265 -5.639 1.00 77.25 114 TYR A CA 1
ATOM 887 C C . TYR A 1 114 ? 14.870 -4.693 -5.949 1.00 77.25 114 TYR A C 1
ATOM 889 O O . TYR A 1 114 ? 14.070 -5.206 -5.180 1.00 77.25 114 TYR A O 1
ATOM 897 N N . GLN A 1 115 ? 15.334 -5.351 -7.022 1.00 79.56 115 GLN A N 1
ATOM 898 C CA .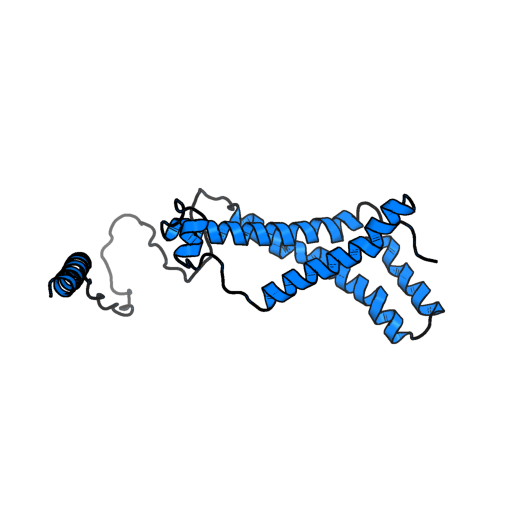 GLN A 1 115 ? 14.931 -6.739 -7.337 1.00 79.56 115 GLN A CA 1
ATOM 899 C C . GLN A 1 115 ? 15.847 -7.799 -6.701 1.00 79.56 115 GLN A C 1
ATOM 901 O O . GLN A 1 115 ? 15.694 -8.992 -6.956 1.00 79.56 115 GLN A O 1
ATOM 906 N N . SER A 1 116 ? 16.825 -7.389 -5.893 1.00 79.88 116 SER A N 1
ATOM 907 C CA . SER A 1 116 ? 17.690 -8.297 -5.142 1.00 79.88 116 SER A CA 1
ATOM 908 C C . SER A 1 116 ? 17.061 -8.651 -3.795 1.00 79.88 116 SER A C 1
ATOM 910 O O . SER A 1 116 ? 16.415 -7.824 -3.147 1.00 79.88 116 SER A O 1
ATOM 912 N N . PHE A 1 117 ? 17.261 -9.887 -3.336 1.00 77.94 117 PHE A N 1
ATOM 913 C CA . PHE A 1 117 ? 16.968 -10.236 -1.948 1.00 77.94 117 PHE A CA 1
ATOM 914 C C . PHE A 1 117 ? 18.048 -9.629 -1.035 1.00 77.94 117 PHE A C 1
ATOM 916 O O . PHE A 1 117 ? 19.229 -9.750 -1.364 1.00 77.94 117 PHE A O 1
ATOM 923 N N . PRO A 1 118 ? 17.700 -9.002 0.107 1.00 84.19 118 PRO A N 1
ATOM 924 C CA . PRO A 1 118 ? 16.364 -8.823 0.703 1.00 84.19 118 PRO A CA 1
ATOM 925 C C . PRO A 1 118 ? 15.677 -7.487 0.348 1.00 84.19 118 PRO A C 1
ATOM 927 O O . PRO A 1 118 ? 14.658 -7.133 0.945 1.00 84.19 118 PRO A O 1
ATOM 930 N N . MET A 1 119 ? 16.234 -6.719 -0.586 1.00 86.25 119 MET A N 1
ATOM 931 C CA . MET A 1 119 ? 15.841 -5.339 -0.866 1.00 86.25 119 MET A CA 1
ATOM 932 C C . MET A 1 119 ? 14.391 -5.199 -1.340 1.00 86.25 119 MET A C 1
ATOM 934 O O . MET A 1 119 ? 13.669 -4.320 -0.871 1.00 86.25 119 MET A O 1
ATOM 938 N N . GLU A 1 120 ? 13.930 -6.113 -2.193 1.00 84.19 120 GLU A N 1
ATOM 939 C CA . GLU A 1 120 ? 12.540 -6.145 -2.666 1.00 84.19 120 GLU A CA 1
ATOM 940 C C . GLU A 1 120 ? 11.548 -6.270 -1.501 1.00 84.19 120 GLU A C 1
ATOM 942 O O . GLU A 1 120 ? 10.548 -5.549 -1.407 1.00 84.19 120 GLU A O 1
ATOM 947 N N . ALA A 1 121 ? 11.853 -7.169 -0.562 1.00 88.19 121 ALA A N 1
ATOM 948 C CA . ALA A 1 121 ? 11.035 -7.375 0.621 1.00 88.19 121 ALA A CA 1
ATOM 949 C C . ALA A 1 121 ? 11.064 -6.137 1.528 1.00 88.19 121 ALA A C 1
ATOM 951 O O . ALA A 1 121 ? 10.016 -5.716 2.012 1.00 88.19 121 ALA A O 1
ATOM 952 N N . ALA A 1 122 ? 12.238 -5.532 1.720 1.00 91.25 122 ALA A N 1
ATOM 953 C CA . ALA A 1 122 ? 12.432 -4.399 2.619 1.00 91.25 122 ALA A CA 1
ATOM 954 C C . ALA A 1 122 ? 11.816 -3.084 2.109 1.00 91.25 122 ALA A C 1
ATOM 956 O O . ALA A 1 122 ? 11.279 -2.318 2.907 1.00 91.25 122 ALA A O 1
ATOM 957 N N . ILE A 1 123 ? 11.879 -2.813 0.802 1.00 91.56 123 ILE A N 1
ATOM 958 C CA . ILE A 1 123 ? 11.439 -1.534 0.219 1.00 91.56 123 ILE A CA 1
ATOM 959 C C . ILE A 1 123 ? 9.997 -1.597 -0.297 1.00 91.56 123 ILE A C 1
ATOM 961 O O . ILE A 1 123 ? 9.303 -0.578 -0.291 1.00 91.56 123 ILE A O 1
ATOM 965 N N . VAL A 1 124 ? 9.523 -2.773 -0.716 1.00 91.69 124 VAL A N 1
ATOM 966 C CA . VAL A 1 124 ? 8.202 -2.919 -1.343 1.00 91.69 124 VAL A CA 1
ATOM 967 C C . VAL A 1 124 ? 7.257 -3.706 -0.449 1.00 91.69 124 VAL A C 1
ATOM 969 O O . VAL A 1 124 ? 6.278 -3.156 0.054 1.00 91.69 124 VAL A O 1
ATOM 972 N N . THR A 1 125 ? 7.556 -4.984 -0.212 1.00 91.12 125 THR A N 1
ATOM 973 C CA . THR A 1 125 ? 6.584 -5.916 0.386 1.00 91.12 125 THR A CA 1
ATOM 974 C C . THR A 1 125 ? 6.274 -5.573 1.842 1.00 91.12 125 THR A C 1
ATOM 976 O O . THR A 1 125 ? 5.114 -5.372 2.202 1.00 91.12 125 THR A O 1
ATOM 979 N N . ALA A 1 126 ? 7.300 -5.467 2.688 1.00 95.06 126 ALA A N 1
ATOM 980 C CA . ALA A 1 126 ? 7.150 -5.165 4.106 1.00 95.06 126 ALA A CA 1
ATOM 981 C C . ALA A 1 126 ? 6.467 -3.808 4.360 1.00 95.06 126 ALA A C 1
ATOM 983 O O . ALA A 1 126 ? 5.483 -3.789 5.103 1.00 95.06 126 ALA A O 1
ATOM 984 N N . PRO A 1 127 ? 6.894 -2.681 3.754 1.00 96.12 127 PRO A N 1
ATOM 985 C CA . PRO A 1 127 ? 6.230 -1.399 3.972 1.00 96.12 127 PRO A CA 1
ATOM 986 C C . PRO A 1 127 ? 4.807 -1.364 3.401 1.00 96.12 127 PRO A C 1
ATOM 988 O O . PRO A 1 127 ? 3.916 -0.832 4.062 1.00 96.12 127 PRO A O 1
ATOM 991 N N . LEU A 1 128 ? 4.538 -1.970 2.239 1.00 95.62 128 LEU A N 1
ATOM 992 C CA . LEU A 1 128 ? 3.177 -2.028 1.696 1.00 95.62 128 LEU A CA 1
ATOM 993 C C . LEU A 1 128 ? 2.233 -2.815 2.619 1.00 95.62 128 LEU A C 1
ATOM 995 O O . LEU A 1 128 ? 1.154 -2.327 2.967 1.00 95.62 128 LEU A O 1
ATOM 999 N N . LEU A 1 129 ? 2.652 -4.002 3.072 1.00 96.69 129 LEU A N 1
ATOM 1000 C CA . LEU A 1 129 ? 1.882 -4.802 4.028 1.00 96.69 129 LEU A CA 1
ATOM 1001 C C . LEU A 1 129 ? 1.692 -4.055 5.347 1.00 96.69 129 LEU A C 1
ATOM 1003 O O . LEU A 1 129 ? 0.576 -3.986 5.861 1.00 96.69 129 LEU A O 1
ATOM 1007 N N . ALA A 1 130 ? 2.754 -3.441 5.872 1.00 97.62 130 ALA A N 1
ATOM 1008 C CA . ALA A 1 130 ? 2.687 -2.649 7.090 1.00 97.62 130 ALA A CA 1
ATOM 1009 C C . ALA A 1 130 ? 1.671 -1.507 6.959 1.00 97.62 130 ALA A C 1
ATOM 1011 O O . ALA A 1 130 ? 0.872 -1.303 7.874 1.00 97.62 130 ALA A O 1
ATOM 1012 N N . HIS A 1 131 ? 1.636 -0.803 5.825 1.00 97.44 131 HIS A N 1
ATOM 1013 C CA . HIS A 1 131 ? 0.672 0.265 5.561 1.00 97.44 131 HIS A CA 1
ATOM 1014 C C . HIS A 1 131 ? -0.775 -0.242 5.577 1.00 97.44 131 HIS A C 1
ATOM 1016 O O . HIS A 1 131 ? -1.621 0.295 6.299 1.00 97.44 131 HIS A O 1
ATOM 1022 N N . VAL A 1 132 ? -1.062 -1.298 4.810 1.00 97.12 132 VAL A N 1
ATOM 1023 C CA . VAL A 1 132 ? -2.420 -1.842 4.669 1.00 97.12 132 VAL A CA 1
ATOM 1024 C C . VAL A 1 132 ? -2.914 -2.430 5.990 1.00 97.12 132 VAL A C 1
ATOM 1026 O O . VAL A 1 132 ? -4.014 -2.102 6.445 1.00 97.12 132 VAL A O 1
ATOM 1029 N N . LEU A 1 133 ? -2.093 -3.256 6.643 1.00 97.25 133 LEU A N 1
ATOM 1030 C CA . LEU A 1 133 ? -2.462 -3.926 7.888 1.00 97.25 133 LEU A CA 1
ATOM 1031 C C . LEU A 1 133 ? -2.627 -2.931 9.037 1.00 97.25 133 LEU A C 1
ATOM 1033 O O . LEU A 1 133 ? -3.606 -3.018 9.781 1.00 97.25 133 LEU A O 1
ATOM 1037 N N . SER A 1 134 ? -1.733 -1.944 9.163 1.00 96.81 134 SER A N 1
ATOM 1038 C CA . SER A 1 134 ? -1.861 -0.928 10.214 1.00 96.81 134 SER A CA 1
ATOM 1039 C C . SER A 1 134 ? -3.084 -0.030 10.007 1.00 96.81 134 SER A C 1
ATOM 1041 O O . SER A 1 134 ? -3.810 0.252 10.965 1.00 96.81 134 SER A O 1
ATOM 1043 N N . GLY A 1 135 ? -3.383 0.351 8.761 1.00 94.31 135 GLY A N 1
ATOM 1044 C CA . GLY A 1 135 ? -4.592 1.098 8.418 1.00 94.31 135 GLY A CA 1
ATOM 1045 C C . GLY A 1 135 ? -5.877 0.322 8.716 1.00 94.31 135 GLY A C 1
ATOM 1046 O O . GLY A 1 135 ? -6.826 0.881 9.282 1.00 94.31 135 GLY A O 1
ATOM 1047 N N . LEU A 1 136 ? -5.908 -0.977 8.399 1.00 94.75 136 LEU A N 1
ATOM 1048 C CA . LEU A 1 136 ? -7.038 -1.850 8.716 1.00 94.75 136 LEU A CA 1
ATOM 1049 C C . LEU A 1 136 ? -7.222 -1.995 10.231 1.00 94.75 136 LEU A C 1
ATOM 1051 O O . LEU A 1 136 ? -8.328 -1.797 10.740 1.00 94.75 136 LEU A O 1
ATOM 1055 N N . ALA A 1 137 ? -6.140 -2.262 10.960 1.00 95.50 137 ALA A N 1
ATOM 1056 C CA . ALA A 1 137 ? -6.158 -2.387 12.411 1.00 95.50 137 ALA A CA 1
ATOM 1057 C C . ALA A 1 137 ? -6.630 -1.092 13.093 1.00 95.50 137 ALA A C 1
ATOM 1059 O O . ALA A 1 137 ? -7.481 -1.141 13.981 1.00 95.50 137 ALA A O 1
ATOM 1060 N N . LEU A 1 138 ? -6.184 0.082 12.632 1.00 93.94 138 LEU A N 1
ATOM 1061 C CA . LEU A 1 138 ? -6.676 1.372 13.129 1.00 93.94 138 LEU A CA 1
ATOM 1062 C C . LEU A 1 138 ? -8.165 1.578 12.853 1.00 93.94 138 LEU A C 1
ATOM 1064 O O . LEU A 1 138 ? -8.871 2.133 13.698 1.00 93.94 138 LEU A O 1
ATOM 1068 N N . ARG A 1 139 ? -8.663 1.151 11.689 1.00 91.31 139 ARG A N 1
ATOM 1069 C CA . ARG A 1 139 ? -10.091 1.243 11.358 1.00 91.31 139 ARG A CA 1
ATOM 1070 C C . ARG A 1 139 ? -10.928 0.352 12.279 1.00 91.31 139 ARG A C 1
ATOM 1072 O O . ARG A 1 139 ? -11.932 0.820 12.816 1.00 91.31 139 ARG A O 1
ATOM 1079 N N . VAL A 1 140 ? -10.495 -0.888 12.510 1.00 91.69 140 VAL A N 1
ATOM 1080 C CA . VAL A 1 140 ? -11.150 -1.827 13.439 1.00 91.69 140 VAL A CA 1
ATOM 1081 C C . VAL A 1 140 ? -11.092 -1.307 14.876 1.00 91.69 140 VAL A C 1
ATOM 1083 O O . VAL A 1 140 ? -12.104 -1.317 15.573 1.00 91.69 140 VAL A O 1
ATOM 1086 N N . HIS A 1 141 ? -9.949 -0.775 15.310 1.00 91.75 141 HIS A N 1
ATOM 1087 C CA . HIS A 1 141 ? -9.794 -0.206 16.645 1.00 91.75 141 HIS A CA 1
ATOM 1088 C C . HIS A 1 141 ? -10.751 0.971 16.877 1.00 91.75 141 HIS A C 1
ATOM 1090 O O . HIS A 1 141 ? -11.479 0.990 17.868 1.00 91.75 141 HIS A O 1
ATOM 1096 N N . ARG A 1 142 ? -10.803 1.934 15.944 1.00 89.56 142 ARG A N 1
ATOM 1097 C CA . ARG A 1 142 ? -11.724 3.082 16.029 1.00 89.56 142 ARG A CA 1
ATOM 1098 C C . ARG A 1 142 ? -13.181 2.628 16.049 1.00 89.56 142 ARG A C 1
ATOM 1100 O O . ARG A 1 142 ? -13.941 3.096 16.887 1.00 89.56 142 ARG A O 1
ATOM 1107 N N . ARG A 1 143 ? -13.548 1.664 15.199 1.00 88.69 143 ARG A N 1
ATOM 1108 C CA . ARG A 1 143 ? -14.880 1.042 15.196 1.00 88.69 143 ARG A CA 1
ATOM 1109 C C . ARG A 1 143 ? -15.233 0.452 16.565 1.00 88.69 143 ARG A C 1
ATOM 1111 O O . ARG A 1 143 ? -16.316 0.709 17.085 1.00 88.69 143 ARG A O 1
ATOM 1118 N N . ASN A 1 144 ? -14.326 -0.321 17.155 1.00 88.56 144 ASN A N 1
ATOM 1119 C CA . ASN A 1 144 ? -14.549 -0.965 18.448 1.00 88.56 144 ASN A CA 1
ATOM 1120 C C . ASN A 1 144 ? -14.637 0.059 19.587 1.00 88.56 144 ASN A C 1
ATOM 1122 O O . ASN A 1 144 ? -15.480 -0.085 20.469 1.00 88.56 144 ASN A O 1
ATOM 1126 N N . ALA A 1 145 ? -13.821 1.115 19.551 1.00 88.75 145 ALA A N 1
ATOM 1127 C CA . ALA A 1 145 ? -13.906 2.217 20.504 1.00 88.75 145 ALA A CA 1
ATOM 1128 C C . ALA A 1 145 ? -15.260 2.940 20.412 1.00 88.75 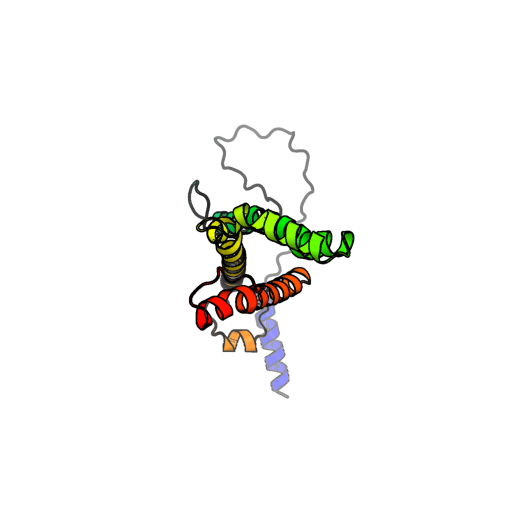145 ALA A C 1
ATOM 1130 O O . ALA A 1 145 ? -15.889 3.193 21.436 1.00 88.75 145 ALA A O 1
ATOM 1131 N N . THR A 1 146 ? -15.749 3.200 19.198 1.00 86.88 146 THR A N 1
ATOM 1132 C CA . THR A 1 146 ? -17.077 3.780 18.961 1.00 86.88 146 THR A CA 1
ATOM 1133 C C . THR A 1 146 ? -18.194 2.886 19.504 1.00 86.88 146 THR A C 1
ATOM 1135 O O . THR A 1 146 ? -19.074 3.367 20.210 1.00 86.88 146 THR A O 1
ATOM 1138 N N . LEU A 1 147 ? -18.135 1.574 19.254 1.00 87.69 147 LEU A N 1
ATOM 1139 C CA . LEU A 1 147 ? -19.115 0.618 19.785 1.00 87.69 147 LEU A CA 1
ATOM 1140 C C . LEU A 1 147 ? -19.151 0.600 21.317 1.00 87.69 147 LEU A C 1
ATOM 1142 O O . LEU A 1 147 ? -20.234 0.532 21.891 1.00 87.69 147 LEU A O 1
ATOM 1146 N N . LYS A 1 148 ? -17.986 0.671 21.972 1.00 88.38 148 LYS A N 1
ATOM 1147 C CA . LYS A 1 148 ? -17.896 0.750 23.437 1.00 88.38 148 LYS A CA 1
ATOM 1148 C C . LYS A 1 148 ? -18.508 2.047 23.970 1.00 88.38 148 LYS A C 1
ATOM 1150 O O . LYS A 1 148 ? -19.278 1.996 24.919 1.00 88.38 148 LYS A O 1
ATOM 1155 N N . ARG A 1 149 ? -18.215 3.188 23.334 1.00 85.88 149 ARG A N 1
ATOM 1156 C CA . ARG A 1 149 ? -18.743 4.507 23.736 1.00 85.88 149 ARG A CA 1
ATOM 1157 C C . ARG A 1 149 ? -20.266 4.591 23.662 1.00 85.88 149 ARG A C 1
ATOM 1159 O O . ARG A 1 149 ? -20.868 5.227 24.512 1.00 85.88 149 ARG A O 1
ATOM 1166 N N . TYR A 1 150 ? -20.877 3.936 22.678 1.00 85.62 150 TYR A N 1
ATOM 1167 C CA . TYR A 1 150 ? -22.332 3.929 22.497 1.00 85.62 150 TYR A CA 1
ATOM 1168 C C . TY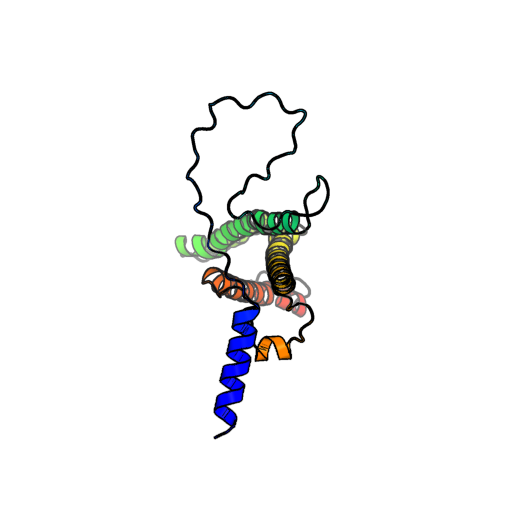R A 1 150 ? -23.032 2.709 23.124 1.00 85.62 150 TYR A C 1
ATOM 1170 O O . TYR A 1 150 ? -24.161 2.406 22.754 1.00 85.62 150 TYR A O 1
ATOM 1178 N N . GLY A 1 151 ? -22.370 1.953 24.011 1.00 85.94 151 GLY A N 1
ATOM 1179 C CA . GLY A 1 151 ? -22.973 0.788 24.683 1.00 85.94 151 GLY A CA 1
ATOM 1180 C C . GLY A 1 151 ? -23.335 -0.386 23.757 1.00 85.94 151 GLY A C 1
ATOM 1181 O O . GLY A 1 151 ? -23.923 -1.375 24.185 1.00 85.94 151 GLY A O 1
ATOM 1182 N N . ALA A 1 152 ? -22.947 -0.328 22.483 1.00 84.81 152 ALA A N 1
ATOM 1183 C CA . ALA A 1 152 ? -23.265 -1.330 21.470 1.00 84.81 152 ALA A CA 1
ATOM 1184 C C . ALA A 1 152 ? -22.259 -2.498 21.434 1.00 84.81 152 ALA A C 1
ATOM 1186 O O . ALA A 1 152 ? -22.329 -3.350 20.539 1.00 84.81 152 ALA A O 1
ATOM 1187 N N . SER A 1 153 ? -21.307 -2.563 22.375 1.00 84.50 153 SER A N 1
ATOM 1188 C CA . SER A 1 153 ? -20.266 -3.603 22.436 1.00 84.50 153 SER A CA 1
ATOM 1189 C C . SER A 1 153 ? -20.830 -5.006 22.645 1.00 84.50 153 SER A C 1
ATOM 1191 O O . SER A 1 153 ? -20.298 -5.951 22.068 1.00 84.50 153 SER A O 1
ATOM 1193 N N . ASN A 1 154 ? -21.936 -5.123 23.383 1.00 86.50 154 ASN A N 1
ATOM 1194 C CA . ASN A 1 154 ? -22.532 -6.407 23.770 1.00 86.50 154 ASN A CA 1
ATOM 1195 C C . ASN A 1 154 ? -23.610 -6.883 22.780 1.00 86.50 154 ASN A C 1
ATOM 1197 O O . ASN A 1 154 ? -24.103 -8.001 22.876 1.00 86.50 154 ASN A O 1
ATOM 1201 N N . LEU A 1 155 ? -23.979 -6.041 21.809 1.00 86.06 155 LEU A N 1
ATOM 1202 C CA . LEU A 1 155 ? -24.966 -6.383 20.790 1.00 86.06 155 LEU A CA 1
ATOM 1203 C C . LEU A 1 155 ? -24.384 -7.350 19.754 1.00 86.06 155 LEU A C 1
ATOM 1205 O O . LEU A 1 155 ? -23.266 -7.158 19.264 1.00 86.06 155 LEU A O 1
ATOM 1209 N N . SER A 1 156 ? -25.183 -8.341 19.351 1.00 86.19 156 SER A N 1
ATOM 1210 C CA . SER A 1 156 ? -24.838 -9.221 18.231 1.00 86.19 156 SER A CA 1
ATOM 1211 C C . SER A 1 156 ? -24.707 -8.426 16.922 1.00 86.19 156 SER A C 1
ATOM 1213 O O . SER A 1 156 ? -25.316 -7.366 16.744 1.00 86.19 156 SER A O 1
ATOM 1215 N N . ILE A 1 157 ? -23.931 -8.944 15.964 1.00 84.38 157 ILE A N 1
ATOM 1216 C CA . ILE A 1 157 ? -23.772 -8.322 14.636 1.00 84.38 157 ILE A CA 1
ATOM 1217 C C . ILE A 1 157 ? -25.129 -8.191 13.922 1.00 84.38 157 ILE A C 1
ATOM 1219 O O . ILE A 1 157 ? -25.388 -7.164 13.294 1.00 84.38 157 ILE A O 1
ATOM 1223 N N . ALA A 1 158 ? -26.016 -9.178 14.077 1.00 85.25 158 ALA A N 1
ATOM 1224 C CA . ALA A 1 158 ? -27.357 -9.154 13.500 1.00 85.25 158 ALA A CA 1
ATOM 1225 C C . ALA A 1 158 ? -28.227 -8.042 14.111 1.00 85.25 158 ALA A C 1
ATOM 1227 O O . ALA A 1 158 ? -28.867 -7.287 13.378 1.00 85.25 158 ALA A O 1
ATOM 1228 N N . SER A 1 159 ? -28.201 -7.885 15.440 1.00 86.19 159 SER A N 1
ATOM 1229 C CA . SER A 1 159 ? -28.930 -6.819 16.147 1.00 86.19 159 SER A CA 1
ATOM 1230 C C . SER A 1 159 ? -28.440 -5.436 15.720 1.00 86.19 159 SER A C 1
ATOM 1232 O O . SER A 1 159 ? -29.243 -4.551 15.432 1.00 86.19 159 SER A O 1
ATOM 1234 N N . ARG A 1 160 ? -27.118 -5.278 15.591 1.00 84.94 160 ARG A N 1
ATOM 1235 C CA . ARG A 1 160 ? -26.476 -4.046 15.117 1.00 84.94 160 ARG A CA 1
ATOM 1236 C C . ARG A 1 160 ? -26.911 -3.659 13.702 1.00 84.94 160 ARG A C 1
ATOM 1238 O O . ARG A 1 160 ? -27.168 -2.485 13.444 1.00 84.94 160 ARG A O 1
ATOM 1245 N N . LEU A 1 161 ? -26.993 -4.641 12.800 1.00 84.12 161 LEU A N 1
ATOM 1246 C CA . LEU A 1 161 ? -27.441 -4.431 11.424 1.00 84.12 161 LEU A CA 1
ATOM 1247 C C . LEU A 1 161 ? -28.937 -4.089 11.371 1.00 84.12 161 LEU A C 1
ATOM 1249 O O . LEU A 1 161 ? -29.323 -3.154 10.672 1.00 84.12 161 LEU A O 1
ATOM 1253 N N . ARG A 1 162 ? -29.764 -4.787 12.164 1.00 86.62 162 ARG A N 1
ATOM 1254 C CA . ARG A 1 162 ? -31.208 -4.524 12.281 1.00 86.62 162 ARG A CA 1
ATOM 1255 C C . ARG A 1 162 ? -31.492 -3.103 12.770 1.00 86.62 162 ARG A C 1
ATOM 1257 O O . ARG A 1 162 ? -32.344 -2.429 12.207 1.00 86.62 162 ARG A O 1
ATOM 1264 N N . GLN A 1 163 ? -30.750 -2.639 13.772 1.00 83.94 163 GLN A N 1
ATOM 1265 C CA . GLN A 1 163 ? -30.866 -1.286 14.327 1.00 83.94 163 GLN A CA 1
ATOM 1266 C C . GLN A 1 163 ? -30.205 -0.207 13.453 1.00 83.94 163 GLN A C 1
ATOM 1268 O O . GLN A 1 163 ? -30.181 0.956 13.843 1.00 83.94 163 GLN A O 1
ATOM 1273 N N . ARG A 1 164 ? -29.649 -0.574 12.285 1.00 81.75 164 ARG A N 1
ATOM 1274 C CA . ARG A 1 164 ? -28.942 0.330 11.360 1.00 81.75 164 ARG A CA 1
ATOM 1275 C C . ARG A 1 164 ? -27.904 1.208 12.065 1.00 81.75 164 ARG A C 1
ATOM 1277 O O . ARG A 1 164 ? -27.709 2.369 11.707 1.00 81.75 164 ARG A O 1
ATOM 1284 N N . LEU A 1 165 ? -27.214 0.649 13.063 1.00 80.19 165 LEU A N 1
ATOM 1285 C CA . LEU A 1 165 ? -26.179 1.384 13.775 1.00 80.19 165 LEU A CA 1
ATOM 1286 C C . LEU A 1 165 ? -25.074 1.754 12.784 1.00 80.19 165 LEU A C 1
ATOM 1288 O O . LEU A 1 165 ? -24.485 0.892 12.121 1.00 80.19 165 LEU A O 1
ATOM 1292 N N . ARG A 1 166 ? -24.772 3.051 12.689 1.00 76.31 166 ARG A N 1
ATOM 1293 C CA . ARG A 1 166 ? -23.700 3.565 11.835 1.00 76.31 166 ARG A CA 1
ATOM 1294 C C . ARG A 1 166 ? -22.347 3.285 12.485 1.00 76.31 166 ARG A C 1
ATOM 1296 O O . ARG A 1 166 ? -21.739 4.132 13.125 1.00 76.31 166 ARG A O 1
ATOM 1303 N N . ILE A 1 167 ? -21.910 2.039 12.349 1.00 74.25 167 ILE A N 1
ATOM 1304 C CA . ILE A 1 167 ? -20.717 1.498 13.009 1.00 74.25 167 ILE A CA 1
ATOM 1305 C C . ILE A 1 167 ? -19.443 1.812 12.222 1.00 74.25 167 ILE A C 1
ATOM 1307 O O . ILE A 1 167 ? -18.358 1.919 12.794 1.00 74.25 167 ILE A O 1
ATOM 1311 N N . TRP A 1 168 ? -19.570 1.938 10.904 1.00 73.12 168 TRP A N 1
ATOM 1312 C CA . TRP A 1 168 ? -18.454 2.238 10.022 1.00 73.12 168 TRP A CA 1
ATOM 1313 C C . TRP A 1 168 ? -18.398 3.735 9.714 1.00 73.12 168 TRP A C 1
ATOM 1315 O O . TRP A 1 168 ? -19.448 4.364 9.536 1.00 73.12 168 TRP A O 1
ATOM 1325 N N . PRO A 1 169 ? -17.187 4.317 9.635 1.00 75.31 169 PRO A N 1
ATOM 1326 C CA . PRO A 1 169 ? -17.033 5.673 9.136 1.00 75.31 169 PRO A CA 1
ATOM 1327 C C . PRO A 1 169 ? -17.585 5.764 7.710 1.00 75.31 169 PRO A C 1
ATOM 1329 O O . PRO A 1 169 ? -17.622 4.770 6.983 1.00 75.31 169 PRO A O 1
ATOM 1332 N N . GLY A 1 170 ? -18.008 6.968 7.319 1.00 80.31 170 GLY A N 1
ATOM 1333 C CA . GLY A 1 170 ? -18.449 7.223 5.950 1.00 80.31 170 GLY A CA 1
ATOM 1334 C C . GLY A 1 170 ? -17.385 6.817 4.929 1.00 80.31 170 GLY A C 1
ATOM 1335 O O . GLY A 1 170 ? -16.181 6.879 5.201 1.00 80.31 170 GLY A O 1
ATOM 1336 N N . PHE A 1 171 ? -17.853 6.390 3.762 1.00 84.25 171 PHE A N 1
ATOM 1337 C CA . PHE A 1 171 ? -16.992 6.047 2.645 1.00 84.25 171 PHE A CA 1
ATOM 1338 C C . PHE A 1 171 ? -16.448 7.338 2.027 1.00 84.25 171 PHE A C 1
ATOM 1340 O O . PHE A 1 171 ? -17.224 8.223 1.672 1.00 84.25 171 PHE A O 1
ATOM 1347 N N . SER A 1 172 ? -15.125 7.475 1.942 1.00 90.69 172 SER A N 1
ATOM 1348 C CA . SER A 1 172 ? -14.487 8.611 1.268 1.00 90.69 172 SER A CA 1
ATOM 1349 C C . SER A 1 172 ? -13.822 8.158 -0.028 1.00 90.69 172 SER A C 1
ATOM 1351 O O . SER A 1 172 ? -13.416 7.002 -0.152 1.00 90.69 172 SER A O 1
ATOM 1353 N N . TRP A 1 173 ? -13.649 9.079 -0.979 1.00 92.56 173 TRP A N 1
ATOM 1354 C CA . TRP A 1 173 ? -12.946 8.812 -2.240 1.00 92.56 173 TRP A CA 1
ATOM 1355 C C . TRP A 1 173 ? -11.529 8.268 -2.034 1.00 92.56 173 TRP A C 1
ATOM 1357 O O . TRP A 1 173 ? -11.086 7.393 -2.770 1.00 92.56 173 TRP A O 1
ATOM 1367 N N . GLN A 1 174 ? -10.847 8.708 -0.975 1.00 90.56 174 GLN A N 1
ATOM 1368 C CA . GLN A 1 174 ? -9.536 8.179 -0.596 1.00 90.56 174 GLN A CA 1
ATOM 1369 C C . GLN A 1 174 ? -9.601 6.700 -0.193 1.00 90.56 174 GLN A C 1
ATOM 1371 O O . GLN A 1 174 ? -8.702 5.930 -0.518 1.00 90.56 174 GLN A O 1
ATOM 1376 N N . GLN A 1 175 ? -10.665 6.282 0.500 1.00 90.38 175 GLN A N 1
ATOM 1377 C CA . GLN A 1 175 ? -10.854 4.877 0.866 1.00 90.38 175 GLN A CA 1
ATOM 1378 C C . GLN A 1 175 ? -11.159 4.030 -0.365 1.00 90.38 175 GLN A C 1
ATOM 1380 O O . GLN A 1 175 ? -10.589 2.952 -0.501 1.00 90.38 175 GLN A O 1
ATOM 1385 N N . LEU A 1 176 ? -12.009 4.531 -1.267 1.00 93.44 176 LEU A N 1
ATOM 1386 C CA . LEU A 1 176 ? -12.297 3.861 -2.532 1.00 93.44 176 LEU A CA 1
ATOM 1387 C C . LEU A 1 176 ? -11.022 3.652 -3.351 1.00 93.44 176 LEU A C 1
ATOM 1389 O O . LEU A 1 176 ? -10.730 2.528 -3.750 1.00 93.44 176 LEU A O 1
ATOM 1393 N N . GLY A 1 177 ? -10.244 4.721 -3.538 1.00 95.88 177 GLY A N 1
ATOM 1394 C CA . GLY A 1 177 ? -8.972 4.670 -4.252 1.00 95.88 177 GLY A CA 1
ATOM 1395 C C . GLY A 1 177 ? -7.981 3.712 -3.594 1.00 95.88 177 GLY A C 1
ATOM 1396 O O . GLY A 1 177 ? -7.369 2.904 -4.281 1.00 95.88 177 GLY A O 1
ATOM 1397 N N . GLY A 1 178 ? -7.882 3.726 -2.261 1.00 92.94 178 GLY A N 1
ATOM 1398 C CA . GLY A 1 178 ? -7.034 2.793 -1.519 1.00 92.94 178 GLY A CA 1
ATOM 1399 C C . GLY A 1 178 ? -7.413 1.327 -1.745 1.00 92.94 178 GLY A C 1
ATOM 1400 O O . GLY A 1 178 ? -6.540 0.508 -2.015 1.00 92.94 178 GLY A O 1
ATOM 1401 N N . TYR A 1 179 ? -8.705 0.986 -1.692 1.00 93.69 179 TYR A N 1
ATOM 1402 C CA . TYR A 1 179 ? -9.159 -0.385 -1.956 1.00 93.69 179 TYR A CA 1
ATOM 1403 C C . TYR A 1 179 ? -8.925 -0.810 -3.409 1.00 93.69 179 TYR A C 1
ATOM 1405 O O . TYR A 1 179 ? -8.468 -1.927 -3.646 1.00 93.69 179 TYR A O 1
ATOM 1413 N N . ALA A 1 180 ? -9.181 0.083 -4.368 1.00 96.56 180 ALA A N 1
ATOM 1414 C CA . ALA A 1 180 ? -8.905 -0.177 -5.777 1.00 96.56 180 ALA A CA 1
ATOM 1415 C C . ALA A 1 180 ? -7.405 -0.416 -6.024 1.00 96.56 180 ALA A C 1
ATOM 1417 O O . ALA A 1 180 ? -7.037 -1.398 -6.665 1.00 96.56 180 ALA A O 1
ATOM 1418 N N . LEU A 1 181 ? -6.532 0.424 -5.455 1.00 94.81 181 LEU A N 1
ATOM 1419 C CA . LEU A 1 181 ? -5.079 0.291 -5.586 1.00 94.81 181 LEU A CA 1
ATOM 1420 C C . LEU A 1 181 ? -4.545 -0.998 -4.960 1.00 94.81 181 LEU A C 1
ATOM 1422 O O . LEU A 1 181 ? -3.677 -1.628 -5.552 1.00 94.81 181 LEU A O 1
ATOM 1426 N N . VAL A 1 182 ? -5.073 -1.428 -3.808 1.00 95.44 182 VAL A N 1
ATOM 1427 C CA . VAL A 1 182 ? -4.697 -2.725 -3.217 1.00 95.44 182 VAL A CA 1
ATOM 1428 C C . VAL A 1 182 ? -5.013 -3.872 -4.180 1.00 95.44 182 VAL A C 1
ATOM 1430 O O . VAL A 1 182 ? -4.171 -4.746 -4.372 1.00 95.44 182 VAL A O 1
ATOM 1433 N N . GLY A 1 183 ? -6.185 -3.849 -4.822 1.00 96.31 183 GLY A N 1
ATOM 1434 C CA . GLY A 1 183 ? -6.553 -4.840 -5.835 1.00 96.31 183 GLY 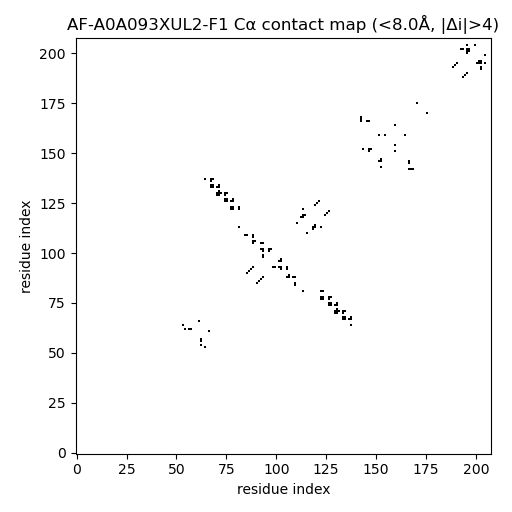A CA 1
ATOM 1435 C C . GLY A 1 183 ? -5.631 -4.809 -7.057 1.00 96.31 183 GLY A C 1
ATOM 1436 O O . GLY A 1 183 ? -5.128 -5.851 -7.469 1.00 96.31 183 GLY A O 1
ATOM 1437 N N . LEU A 1 184 ? -5.357 -3.618 -7.600 1.00 96.06 184 LEU A N 1
ATOM 1438 C CA . LEU A 1 184 ? -4.488 -3.447 -8.769 1.00 96.06 184 LEU A CA 1
ATOM 1439 C C . LEU A 1 184 ? -3.043 -3.878 -8.494 1.00 96.06 184 LEU A C 1
ATOM 1441 O O . LEU A 1 184 ? -2.469 -4.618 -9.286 1.00 96.06 184 LEU A O 1
ATOM 1445 N N . VAL A 1 185 ? -2.465 -3.465 -7.364 1.00 93.94 185 VAL A N 1
ATOM 1446 C CA . VAL A 1 185 ? -1.104 -3.858 -6.968 1.00 93.94 185 VAL A CA 1
ATOM 1447 C C . VAL A 1 185 ? -1.037 -5.356 -6.678 1.00 93.94 185 VAL A C 1
ATOM 1449 O O . VAL A 1 185 ? -0.087 -6.012 -7.096 1.00 93.94 185 VAL A O 1
ATOM 1452 N N . GLY A 1 186 ? -2.056 -5.915 -6.019 1.00 94.31 186 GLY A N 1
ATOM 1453 C CA . GLY A 1 186 ? -2.157 -7.353 -5.779 1.00 94.31 186 GLY A CA 1
ATOM 1454 C C . GLY A 1 186 ? -2.210 -8.157 -7.079 1.00 94.31 186 GLY A C 1
ATOM 1455 O O . GLY A 1 186 ? -1.453 -9.110 -7.235 1.00 94.31 186 GLY A O 1
ATOM 1456 N N . GLY A 1 187 ? -3.040 -7.739 -8.039 1.00 95.75 187 GLY A N 1
ATOM 1457 C CA . GLY A 1 187 ? -3.109 -8.354 -9.367 1.00 95.75 187 GLY A CA 1
ATOM 1458 C C . GLY A 1 187 ? -1.800 -8.217 -10.148 1.00 95.75 187 GLY A C 1
ATOM 1459 O O . GLY A 1 187 ? -1.314 -9.196 -10.711 1.00 95.75 187 GLY A O 1
ATOM 1460 N N . HIS A 1 188 ? -1.182 -7.034 -10.117 1.00 93.38 188 HIS A N 1
ATOM 1461 C CA . HIS A 1 188 ? 0.122 -6.792 -10.730 1.00 93.38 188 HIS A CA 1
ATOM 1462 C C . HIS A 1 188 ? 1.204 -7.719 -10.155 1.00 93.38 188 HIS A C 1
ATOM 1464 O O . HIS A 1 188 ? 1.918 -8.365 -10.920 1.00 93.38 188 HIS A O 1
ATOM 1470 N N . ALA A 1 189 ? 1.300 -7.841 -8.827 1.00 89.94 189 ALA A N 1
ATOM 1471 C CA . ALA A 1 189 ? 2.251 -8.738 -8.172 1.00 89.94 189 ALA A CA 1
ATOM 1472 C C . ALA A 1 189 ? 1.930 -10.217 -8.439 1.00 89.94 189 ALA A C 1
ATOM 1474 O O . ALA A 1 189 ? 2.835 -11.021 -8.635 1.00 89.94 189 ALA A O 1
ATOM 1475 N N . TYR A 1 190 ? 0.651 -10.589 -8.492 1.00 90.94 190 TYR A N 1
ATOM 1476 C CA . TYR A 1 190 ? 0.250 -11.956 -8.807 1.00 90.94 190 TYR A CA 1
ATOM 1477 C C . TYR A 1 190 ? 0.756 -12.383 -10.191 1.00 90.94 190 TYR A C 1
ATOM 1479 O O . TYR A 1 190 ? 1.465 -13.383 -10.300 1.00 90.94 190 TYR A O 1
ATOM 1487 N N . VAL A 1 191 ? 0.471 -11.588 -11.226 1.00 90.38 191 VAL A N 1
ATOM 1488 C CA . VAL A 1 191 ? 0.869 -11.899 -12.608 1.00 90.38 191 VAL A CA 1
ATOM 1489 C C . VAL A 1 191 ? 2.385 -11.843 -12.790 1.00 90.38 191 VAL A C 1
ATOM 1491 O O . VAL A 1 191 ? 2.949 -12.736 -13.407 1.00 90.38 191 VAL A O 1
ATOM 1494 N N . ASN A 1 192 ? 3.060 -10.832 -12.237 1.00 86.38 192 ASN A N 1
ATOM 1495 C CA . ASN A 1 192 ? 4.489 -10.614 -12.498 1.00 86.38 192 ASN A CA 1
ATOM 1496 C C . ASN A 1 192 ? 5.426 -11.331 -11.514 1.00 86.38 192 ASN A C 1
ATOM 1498 O O . ASN A 1 192 ? 6.636 -11.339 -11.723 1.00 86.38 192 ASN A O 1
ATOM 1502 N N . ARG A 1 193 ? 4.906 -11.905 -10.420 1.00 82.75 193 ARG A N 1
ATOM 1503 C CA . ARG A 1 193 ? 5.734 -12.540 -9.382 1.00 82.75 193 ARG A CA 1
ATOM 1504 C C . ARG A 1 193 ? 5.263 -13.931 -9.000 1.00 82.75 193 ARG A C 1
ATOM 1506 O O . ARG A 1 193 ? 6.072 -14.852 -8.981 1.00 82.75 193 ARG A O 1
ATOM 1513 N N . VAL A 1 194 ? 3.983 -14.085 -8.674 1.00 86.50 194 VAL A N 1
ATOM 1514 C CA . VAL A 1 194 ? 3.451 -15.357 -8.162 1.00 86.50 194 VAL A CA 1
ATOM 1515 C C . VAL A 1 194 ? 3.348 -16.390 -9.281 1.00 86.50 194 VAL A C 1
ATOM 1517 O O . VAL A 1 194 ? 3.780 -17.522 -9.096 1.00 86.50 194 VAL A O 1
ATOM 1520 N N . VAL A 1 195 ? 2.839 -15.995 -10.449 1.00 88.62 195 VAL A N 1
ATOM 1521 C CA . VAL A 1 195 ? 2.700 -16.892 -11.606 1.00 88.62 195 VAL A CA 1
ATOM 1522 C C . VAL A 1 195 ? 4.065 -17.439 -12.075 1.00 88.62 195 VAL A C 1
ATOM 1524 O O . VAL A 1 195 ? 4.197 -18.664 -12.107 1.00 88.62 195 VAL A O 1
ATOM 1527 N N . PRO A 1 196 ? 5.107 -16.616 -12.335 1.00 85.50 196 PRO A N 1
ATOM 1528 C CA . PRO A 1 196 ? 6.434 -17.130 -12.692 1.00 85.50 196 PRO A CA 1
ATOM 1529 C C . PRO A 1 196 ? 7.042 -18.020 -11.606 1.00 85.50 196 PRO A C 1
ATOM 1531 O O . PRO A 1 196 ? 7.583 -19.078 -11.901 1.00 85.50 196 PRO A O 1
ATOM 1534 N N . LEU A 1 197 ? 6.882 -17.6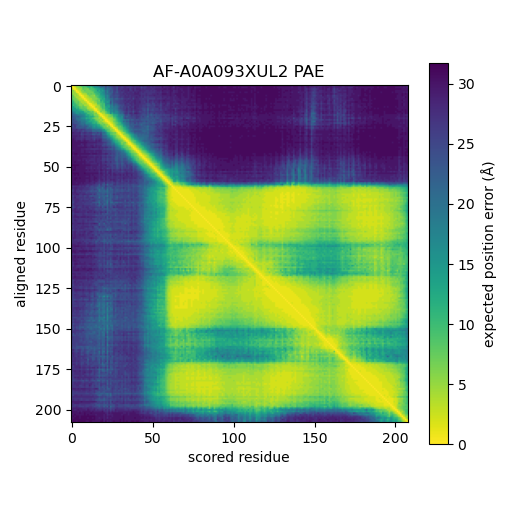63 -10.326 1.00 83.69 197 LEU A N 1
ATOM 1535 C CA . LEU A 1 197 ? 7.385 -18.484 -9.222 1.00 83.69 197 LEU A CA 1
ATOM 1536 C C . LEU A 1 197 ? 6.771 -19.896 -9.221 1.00 83.69 197 LEU A C 1
ATOM 1538 O O . LEU A 1 197 ? 7.476 -20.864 -8.949 1.00 83.69 197 LEU A O 1
ATOM 1542 N N . ILE A 1 198 ? 5.474 -20.015 -9.520 1.00 86.75 198 ILE A N 1
ATOM 1543 C CA . ILE A 1 198 ? 4.764 -21.301 -9.553 1.00 86.75 198 ILE A CA 1
ATOM 1544 C C . ILE A 1 198 ? 5.172 -22.132 -10.775 1.00 86.75 198 ILE A C 1
ATOM 1546 O O . ILE A 1 198 ? 5.372 -23.338 -10.642 1.00 86.75 198 ILE A O 1
ATOM 1550 N N . HIS A 1 199 ? 5.271 -21.513 -11.955 1.00 86.75 199 HIS A N 1
ATOM 1551 C CA . HIS A 1 199 ? 5.480 -22.239 -13.213 1.00 86.75 199 HIS A CA 1
ATOM 1552 C C . HIS A 1 199 ? 6.955 -22.444 -13.577 1.00 86.75 199 HIS A C 1
ATOM 1554 O O . HIS A 1 199 ? 7.313 -23.503 -14.084 1.00 86.75 199 HIS A O 1
ATOM 1560 N N . GLU A 1 200 ? 7.809 -21.458 -13.315 1.00 80.94 200 GLU A N 1
ATOM 1561 C CA . GLU A 1 200 ? 9.223 -21.438 -13.717 1.00 80.94 200 GLU A CA 1
ATOM 1562 C C . GLU A 1 200 ? 10.163 -21.743 -12.538 1.00 80.94 200 GLU A C 1
ATOM 1564 O O . GLU A 1 200 ? 11.376 -21.852 -12.709 1.00 80.94 200 GLU A O 1
ATOM 1569 N N . GLY A 1 201 ? 9.626 -21.867 -11.316 1.00 75.81 201 GLY A N 1
ATOM 1570 C CA . GLY A 1 201 ? 10.394 -22.144 -10.094 1.00 75.81 201 GLY A CA 1
ATOM 1571 C C . GLY A 1 201 ? 11.280 -20.981 -9.631 1.00 75.81 201 GLY A C 1
ATOM 1572 O O . GLY A 1 201 ? 11.956 -21.076 -8.607 1.00 75.81 201 GLY A O 1
ATOM 1573 N N . SER A 1 202 ? 11.273 -19.867 -10.362 1.00 67.94 202 SER A N 1
ATOM 1574 C CA . SER A 1 202 ? 12.010 -18.655 -10.049 1.00 67.94 202 SER A CA 1
ATOM 1575 C C . SER A 1 202 ? 11.191 -17.440 -10.444 1.00 67.94 202 SER A C 1
ATOM 1577 O O . SER A 1 202 ? 10.458 -17.432 -11.423 1.00 67.94 202 SER A O 1
ATOM 1579 N N . SER A 1 203 ? 11.351 -16.375 -9.673 1.00 61.53 203 SER A N 1
ATOM 1580 C CA . SER A 1 203 ? 10.775 -15.067 -9.976 1.00 61.53 203 SER A CA 1
ATOM 1581 C C . SER A 1 203 ? 11.796 -14.115 -10.615 1.00 61.53 203 SER A C 1
ATOM 1583 O O . SER A 1 203 ? 11.548 -12.915 -10.735 1.00 61.53 203 SER A O 1
ATOM 1585 N N . ALA A 1 204 ? 12.959 -14.652 -11.010 1.00 56.50 204 ALA A N 1
ATOM 1586 C CA . ALA A 1 204 ? 14.003 -13.946 -11.751 1.00 56.50 204 ALA A CA 1
ATOM 1587 C C . ALA A 1 204 ? 13.752 -13.909 -13.271 1.00 56.50 204 ALA A C 1
ATOM 1589 O O . ALA A 1 204 ? 14.520 -13.246 -13.977 1.00 56.50 204 ALA A O 1
ATOM 1590 N N . GLY A 1 205 ? 12.709 -14.607 -13.745 1.00 50.25 205 GLY A N 1
ATOM 1591 C CA . GLY A 1 205 ? 12.241 -14.613 -15.128 1.00 50.25 205 GLY A CA 1
ATOM 1592 C C . GLY A 1 205 ? 11.840 -13.211 -15.573 1.00 50.25 205 GLY A C 1
ATOM 1593 O O . GLY A 1 205 ? 10.767 -12.706 -15.258 1.00 50.25 205 GLY A O 1
ATOM 1594 N N . VAL A 1 206 ? 12.758 -12.560 -16.278 1.00 48.69 206 VAL A N 1
ATOM 1595 C CA . VAL A 1 206 ? 12.440 -11.499 -17.229 1.00 48.69 206 VAL A CA 1
ATOM 1596 C C . VAL A 1 206 ? 11.851 -12.216 -18.431 1.00 48.69 206 VAL A C 1
ATOM 1598 O O . VAL A 1 206 ? 12.538 -13.055 -19.005 1.00 48.69 206 VAL A O 1
ATOM 1601 N N . GLY A 1 207 ? 10.601 -11.921 -18.786 1.00 44.31 207 GLY A N 1
ATOM 1602 C CA . GLY A 1 207 ? 10.091 -12.279 -20.104 1.00 44.31 207 GLY A CA 1
ATOM 1603 C C . GLY A 1 207 ? 10.979 -11.625 -21.161 1.00 44.31 207 GLY A C 1
ATOM 1604 O O . GLY A 1 207 ? 10.838 -10.434 -21.428 1.00 44.31 207 GLY A O 1
ATOM 1605 N N . LEU A 1 208 ? 11.924 -12.404 -21.678 1.00 36.91 208 LEU A N 1
ATOM 1606 C CA . LEU A 1 208 ? 12.591 -12.235 -22.960 1.00 36.91 208 LEU A CA 1
ATOM 1607 C C . LEU A 1 208 ? 12.272 -13.484 -23.776 1.00 36.91 208 LEU A C 1
ATOM 1609 O O . LEU A 1 208 ? 12.448 -14.591 -23.218 1.00 36.91 208 LEU A O 1
#

Nearest PDB structures (foldseek):
  8s9s-assembly1_4  TM=2.365E-01  e=5.366E+00  Homo sapiens

Foldseek 3Di:
DPPVVVVVVVVVVVVVPPPPDDPDDDPDDDDPPDDDPDDDDDDDDPPPDPDDDDDDDDPDDQDPLRVLVVLLVPLCVLQVVVVVLCCCLQPVQCVVVVDPVRSVVSVCVCCVPAVDPPRVCVRHVVSVCSNVVSVVVNQVVVLCVVCVVVVNNPPDPVRCVVVVPPSGDDDDPVNVVVVVVVVVVVVVCCVQAVVCCVPVVDSVDDPD

pLDDT: mean 76.74, std 19.09, range [36.91, 97.62]